Protein AF-A0A940G4D0-F1 (afdb_monomer_lite)

Secondary structure (DSSP, 8-state):
------------------------S------SB----TTTHHHHHHHHHHHHHT----HHHHTT--BHHHHHHHHHHH-TTTTT--SEEHHHHHHHHHHHHS---S---TTSBHHHH-SS-HHHHHHHHHHHH----PPPBPPHHHHHHHHHHHHHHHHHHHHHHTT-HHHHHHHHHHHHHHHHHHHH---BPPTT--BHHHHHHHHTGGGHHHHHHTTEEPPPHHHHHHHHHHHHSSS-GGG--TT-BSS---------

pLDDT: mean 85.68, std 15.11, range [39.66, 97.6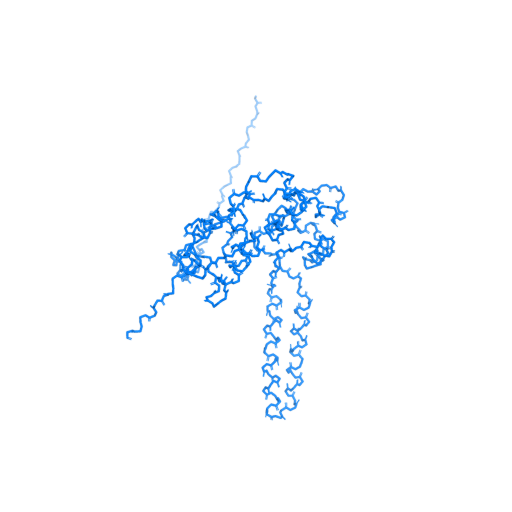9]

Sequence (260 aa):
MLSRPSAAHSGLHVVTTVESPVCEVHYSCMANALNLDPEWGAIDLLEEIESTFGIAVADDVAERCNTVGDLYEVIRSQTSDWDDKSGSCASSAVFYMMRRTSQSRSGFTPSTPLTELSGGTPRKVFKRLRKMTGLRLPTLNVTAMGGIGIVACLIGIVALIAALTEAAWWSVGGATALLLVGGVLVALDPLGLPPGIITVGDLVHRTVPLNVKRLQSEGRRAPDIWTTLVGLAADHGSIPSGAIQPSTVLMAPRKRQLHA

Foldseek 3Di:
DDDDDDDDDDDDDDPDPDPDPDPPDPPPPFFLALAFDPPCLLVVLQVLLCVLLVHDQDPVQSVVDFFLLSVLVVSCVVRVCQQVQDAAALLVVLLVLLVVLQPDPPDADQAAFVVVSPPDFPVVSVVSSCVRVVFDFADFAFDPLLVQLVVLLVVLVVQCVVCVVVVVVVSNVVSVVSNVSSVVSNVPGSTHHPPPRTGNNSRSLLRQLRCVVVCVVVSHRGDDSLSSSLSSSCSSGPDHSVSGDRRHTHHRPPPPPPPD

Radius of gyration: 25.68 Å; chains: 1; bounding box: 88×72×61 Å

Structure (mmCIF, N/CA/C/O backbone):
data_AF-A0A940G4D0-F1
#
_entry.id   AF-A0A940G4D0-F1
#
loop_
_atom_site.group_PDB
_atom_site.id
_atom_site.type_symbol
_atom_site.label_atom_id
_atom_site.label_alt_id
_atom_site.label_comp_id
_atom_site.label_asym_id
_atom_site.label_entity_id
_atom_site.label_seq_id
_atom_site.pdbx_PDB_ins_code
_atom_site.Cartn_x
_atom_site.Cartn_y
_atom_site.Cartn_z
_atom_site.occupancy
_atom_site.B_iso_or_equiv
_atom_site.auth_seq_id
_atom_site.auth_comp_id
_atom_site.auth_asym_id
_atom_site.auth_atom_id
_atom_site.pdbx_PDB_model_num
ATOM 1 N N . MET A 1 1 ? -57.664 35.561 -15.851 1.00 56.50 1 MET A N 1
ATOM 2 C CA . MET A 1 1 ? -57.951 35.787 -17.285 1.00 56.50 1 MET A CA 1
ATOM 3 C C . MET A 1 1 ? -56.637 36.071 -17.988 1.00 56.50 1 MET A C 1
ATOM 5 O O . MET A 1 1 ? -55.846 36.806 -17.416 1.00 56.50 1 MET A O 1
ATOM 9 N N . LEU A 1 2 ? -56.475 35.511 -19.195 1.00 48.72 2 LEU A N 1
ATOM 10 C CA . LEU A 1 2 ? -55.337 35.613 -20.128 1.00 48.72 2 LEU A CA 1
ATOM 11 C C . LEU A 1 2 ? -54.113 34.752 -19.771 1.00 48.72 2 LEU A C 1
ATOM 13 O O . LEU A 1 2 ? -53.617 34.819 -18.658 1.00 48.72 2 LEU A O 1
ATOM 17 N N . SER A 1 3 ? -53.491 33.988 -20.664 1.00 48.91 3 SER A N 1
ATOM 18 C CA . SER A 1 3 ? -53.888 33.261 -21.880 1.00 48.91 3 SER A CA 1
ATOM 19 C C . SER A 1 3 ? -52.626 32.488 -22.295 1.00 48.91 3 SER A C 1
ATOM 21 O O . SER A 1 3 ? -51.532 33.044 -22.247 1.00 48.91 3 SER A O 1
ATOM 23 N N . ARG A 1 4 ? -52.761 31.213 -22.678 1.00 50.09 4 ARG A N 1
ATOM 24 C CA . ARG A 1 4 ? -51.680 30.396 -23.272 1.00 50.09 4 ARG A CA 1
ATOM 25 C C . ARG A 1 4 ? -51.293 30.912 -24.670 1.00 50.09 4 ARG A C 1
ATOM 27 O O . ARG A 1 4 ? -52.147 31.464 -25.360 1.00 50.09 4 ARG A O 1
ATOM 34 N N . PRO A 1 5 ? -50.059 30.625 -25.116 1.00 61.19 5 PRO A N 1
ATOM 35 C CA . PRO A 1 5 ? -49.869 29.715 -26.265 1.00 61.19 5 PRO A CA 1
ATOM 36 C C . PRO A 1 5 ? -48.733 28.704 -25.970 1.00 61.19 5 PRO A C 1
ATOM 38 O O . PRO A 1 5 ? -47.751 29.052 -25.330 1.00 61.19 5 PRO A O 1
ATOM 41 N N . SER A 1 6 ? -48.827 27.389 -26.206 1.00 58.44 6 SER A N 1
ATOM 42 C CA . SER A 1 6 ? -49.087 26.612 -27.433 1.00 58.44 6 SER A CA 1
ATOM 43 C C . SER A 1 6 ? -48.086 26.873 -28.562 1.00 58.44 6 SER A C 1
ATOM 45 O O . SER A 1 6 ? -48.362 27.650 -29.469 1.00 58.44 6 SER A O 1
ATOM 47 N N . ALA A 1 7 ? -46.960 26.156 -28.530 1.00 55.38 7 ALA A N 1
ATOM 48 C CA . ALA A 1 7 ? -46.136 25.889 -29.703 1.00 55.38 7 ALA A CA 1
ATOM 49 C C . ALA A 1 7 ? -45.666 24.430 -29.651 1.00 55.38 7 ALA A C 1
ATOM 51 O O . ALA A 1 7 ? -44.928 24.018 -28.758 1.00 55.38 7 ALA A O 1
ATOM 52 N N . ALA A 1 8 ? -46.183 23.650 -30.595 1.00 55.22 8 ALA A N 1
ATOM 53 C CA . ALA A 1 8 ? -45.788 22.286 -30.873 1.00 55.22 8 ALA A CA 1
ATOM 54 C C . ALA A 1 8 ? -44.464 22.292 -31.645 1.00 55.22 8 ALA A C 1
ATOM 56 O O . ALA A 1 8 ? -44.361 22.952 -32.676 1.00 55.22 8 ALA A O 1
ATOM 57 N N . HIS A 1 9 ? -43.486 21.512 -31.190 1.00 53.97 9 HIS A N 1
ATOM 58 C CA . HIS A 1 9 ? -42.350 21.120 -32.013 1.00 53.97 9 HIS A CA 1
ATOM 59 C C . HIS A 1 9 ? -42.277 19.597 -32.068 1.00 53.97 9 HIS A C 1
ATOM 61 O O . HIS A 1 9 ? -41.879 18.930 -31.118 1.00 53.97 9 HIS A O 1
ATOM 67 N N . SER A 1 10 ? -42.710 19.073 -33.216 1.00 61.19 10 SER A N 1
ATOM 68 C CA . SER A 1 10 ? -42.378 17.734 -33.689 1.00 61.19 10 SER A CA 1
ATOM 69 C C . SER A 1 10 ? -40.896 17.716 -34.055 1.00 61.19 10 SER A C 1
ATOM 71 O O . SER A 1 10 ? -40.472 18.455 -34.942 1.00 61.19 10 SER A O 1
ATOM 73 N N . GLY A 1 11 ? -40.119 16.901 -33.346 1.00 52.84 11 GLY A N 1
ATOM 74 C CA . GLY A 1 11 ? -38.705 16.656 -33.601 1.00 52.84 11 GLY A CA 1
ATOM 75 C C . GLY A 1 11 ? -38.490 15.176 -33.886 1.00 52.84 11 GLY A C 1
ATOM 76 O O . GLY A 1 11 ? -38.755 14.329 -33.040 1.00 52.84 11 GLY A O 1
ATOM 77 N N . LEU A 1 12 ? -38.055 14.903 -35.110 1.00 53.16 12 LEU A N 1
ATOM 78 C CA . LEU A 1 12 ? -37.693 13.616 -35.692 1.00 53.16 12 LEU A CA 1
ATOM 79 C C . LEU A 1 12 ? -36.806 12.773 -34.748 1.00 53.16 12 LEU A C 1
ATOM 81 O O . LEU A 1 12 ? -35.682 13.165 -34.437 1.00 53.16 12 LEU A O 1
ATOM 85 N N . HIS A 1 13 ? -37.273 11.590 -34.344 1.00 44.09 13 HIS A N 1
ATOM 86 C CA . HIS A 1 13 ? -36.422 10.569 -33.731 1.00 44.09 13 HIS A CA 1
ATOM 87 C C . HIS A 1 13 ? -35.636 9.846 -34.833 1.00 44.09 13 HIS A C 1
ATOM 89 O O . HIS A 1 13 ? -36.156 8.956 -35.503 1.00 44.09 13 HIS A O 1
ATOM 95 N N . VAL A 1 14 ? -34.378 10.239 -35.030 1.00 59.97 14 VAL A N 1
ATOM 96 C CA . VAL A 1 14 ? -33.402 9.454 -35.795 1.00 59.97 14 VAL A CA 1
ATOM 97 C C . VAL A 1 14 ? -32.940 8.309 -34.896 1.00 59.97 14 VAL A C 1
ATOM 99 O O . VAL A 1 14 ? -32.199 8.515 -33.939 1.00 59.97 14 VAL A O 1
ATOM 102 N N . VAL A 1 15 ? -33.424 7.101 -35.180 1.00 53.75 15 VAL A N 1
ATOM 103 C CA . VAL A 1 15 ? -32.934 5.862 -34.570 1.00 53.75 15 VAL A CA 1
ATOM 104 C C . VAL A 1 15 ? -31.639 5.488 -35.287 1.00 53.75 15 VAL A C 1
ATOM 106 O O . VAL A 1 15 ? -31.655 4.833 -36.325 1.00 53.75 15 VAL A O 1
ATOM 109 N N . THR A 1 16 ? -30.506 5.944 -34.762 1.00 55.81 16 THR A N 1
ATOM 110 C CA . THR A 1 16 ? -29.198 5.375 -35.088 1.00 55.81 16 THR A CA 1
ATOM 111 C C . THR A 1 16 ? -29.061 4.051 -34.346 1.00 55.81 16 THR A C 1
ATOM 113 O O . THR A 1 16 ? -28.840 4.014 -33.137 1.00 55.81 16 THR A O 1
ATOM 116 N N . THR A 1 17 ? -29.214 2.946 -35.071 1.00 45.16 17 THR A N 1
ATOM 117 C CA . THR A 1 17 ? -28.768 1.616 -34.648 1.00 45.16 17 THR A CA 1
ATOM 118 C C . THR A 1 17 ? -27.259 1.653 -34.425 1.00 45.16 17 THR A C 1
ATOM 120 O O . THR A 1 17 ? -26.478 1.588 -35.369 1.00 45.16 17 THR A O 1
ATOM 123 N N . VAL A 1 18 ? -26.857 1.811 -33.165 1.00 55.41 18 VAL A N 1
ATOM 124 C CA . VAL A 1 18 ? -25.491 1.554 -32.710 1.00 55.41 18 VAL A CA 1
ATOM 125 C C . VAL A 1 18 ? -25.320 0.038 -32.700 1.00 55.41 18 VAL A C 1
ATOM 127 O O . VAL A 1 18 ? -25.857 -0.643 -31.826 1.00 55.41 18 VAL A O 1
ATOM 130 N N . GLU A 1 19 ? -24.603 -0.494 -33.689 1.00 47.53 19 GLU A N 1
ATOM 131 C CA . GLU A 1 19 ? -24.019 -1.831 -33.607 1.00 47.53 19 GLU A CA 1
ATOM 132 C C . GLU A 1 19 ? -23.135 -1.872 -32.356 1.00 47.53 19 GLU A C 1
ATOM 134 O O . GLU A 1 19 ? -22.070 -1.258 -32.294 1.00 47.53 19 GLU A O 1
ATOM 139 N N . SER A 1 20 ? -23.631 -2.532 -31.307 1.00 43.75 20 SER A N 1
ATOM 140 C CA . SER A 1 20 ? -22.831 -2.831 -30.127 1.00 43.75 20 SER A CA 1
ATOM 141 C C . SER A 1 20 ? -21.713 -3.788 -30.539 1.00 43.75 20 SER A C 1
ATOM 143 O O . SER A 1 20 ? -22.016 -4.847 -31.095 1.00 43.75 20 SER A O 1
ATOM 145 N N . PRO A 1 21 ? -20.437 -3.463 -30.276 1.00 54.84 21 PRO A N 1
ATOM 146 C CA . PRO A 1 21 ? -19.379 -4.442 -30.408 1.00 54.84 21 PRO A CA 1
ATOM 147 C C . PRO A 1 21 ? -19.675 -5.597 -29.453 1.00 54.84 21 PRO A C 1
ATOM 149 O O . PRO A 1 21 ? -19.952 -5.406 -28.270 1.00 54.84 21 PRO A O 1
ATOM 152 N N . VAL A 1 22 ? -19.660 -6.786 -30.044 1.00 46.06 22 VAL A N 1
ATOM 153 C CA . VAL A 1 22 ? -19.698 -8.114 -29.442 1.00 46.06 22 VAL A CA 1
ATOM 154 C C . VAL A 1 22 ? -19.131 -8.102 -28.017 1.00 46.06 22 VAL A C 1
ATOM 156 O O . VAL A 1 22 ? -17.930 -7.936 -27.808 1.00 46.06 22 VAL A O 1
ATOM 159 N N . CYS A 1 23 ? -20.015 -8.290 -27.034 1.00 39.66 23 CYS A N 1
ATOM 160 C CA . CYS A 1 23 ? -19.664 -8.628 -25.659 1.00 39.66 23 CYS A CA 1
ATOM 161 C C . CYS A 1 23 ? -19.055 -10.037 -25.623 1.00 39.66 23 CYS A C 1
ATOM 163 O O . CYS A 1 23 ? -19.705 -10.991 -25.204 1.00 39.66 23 CYS A O 1
ATOM 165 N N . GLU A 1 24 ? -17.807 -10.175 -26.058 1.00 49.53 24 GLU A N 1
ATOM 166 C CA . GLU A 1 24 ? -16.977 -11.345 -25.781 1.00 49.53 24 GLU A CA 1
ATOM 167 C C . GLU A 1 24 ? -16.009 -11.018 -24.642 1.00 49.53 24 GLU A C 1
ATOM 169 O O . GLU A 1 24 ? -14.817 -10.807 -24.826 1.00 49.53 24 GLU A O 1
ATOM 174 N N . VAL A 1 25 ? -16.539 -10.987 -23.420 1.00 50.25 25 VAL A N 1
ATOM 175 C CA . VAL A 1 25 ? -15.781 -11.430 -22.249 1.00 50.25 25 VAL A CA 1
ATOM 176 C C . VAL A 1 25 ? -16.748 -12.253 -21.419 1.00 50.25 25 VAL A C 1
ATOM 178 O O . VAL A 1 25 ? -17.697 -11.728 -20.842 1.00 50.25 25 VAL A O 1
ATOM 181 N N . HIS A 1 26 ? -16.520 -13.563 -21.401 1.00 43.59 26 HIS A N 1
ATOM 182 C CA . HIS A 1 26 ? -17.116 -14.497 -20.457 1.00 43.59 26 HIS A CA 1
ATOM 183 C C . HIS A 1 26 ? -17.042 -13.911 -19.032 1.00 43.59 26 HIS A C 1
ATOM 185 O O . HIS A 1 26 ? -16.031 -14.058 -18.344 1.00 43.59 26 HIS A O 1
ATOM 191 N N . TYR A 1 27 ? -18.128 -13.292 -18.559 1.00 45.97 27 TYR A N 1
ATOM 192 C CA . TYR A 1 27 ? -18.394 -13.117 -17.134 1.00 45.97 27 TYR A CA 1
ATOM 193 C C . TYR A 1 27 ? -18.712 -14.499 -16.582 1.00 45.97 27 TYR A C 1
ATOM 195 O O . TYR A 1 27 ? -19.856 -14.897 -16.373 1.00 45.97 27 TYR A O 1
ATOM 203 N N . SER A 1 28 ? -17.650 -15.277 -16.404 1.00 44.03 28 SER A N 1
ATOM 204 C CA . SER A 1 28 ? -17.684 -16.423 -15.532 1.00 44.03 28 SER A CA 1
ATOM 205 C C . SER A 1 28 ? -18.178 -15.888 -14.191 1.00 44.03 28 SER A C 1
ATOM 207 O O . SER A 1 28 ? -17.577 -14.981 -13.619 1.00 44.03 28 SER A O 1
ATOM 209 N N . CYS A 1 29 ? -19.306 -16.429 -13.741 1.00 42.84 29 CYS A N 1
ATOM 210 C CA . CYS A 1 29 ? -19.856 -16.334 -12.395 1.00 42.84 29 CYS A CA 1
ATOM 211 C C . CYS A 1 29 ? -18.841 -16.954 -11.409 1.00 42.84 29 CYS A C 1
ATOM 213 O O . CYS A 1 29 ? -19.065 -18.006 -10.818 1.00 42.84 29 CYS A O 1
ATOM 215 N N . MET A 1 30 ? -17.632 -16.388 -11.372 1.00 48.12 30 MET A N 1
ATOM 216 C CA . MET A 1 30 ? -16.531 -16.802 -10.526 1.00 48.12 30 MET A CA 1
ATOM 217 C C . MET A 1 30 ? -16.799 -16.220 -9.159 1.00 48.12 30 MET A C 1
ATOM 219 O O . MET A 1 30 ? -17.132 -15.045 -9.032 1.00 48.12 30 MET A O 1
ATOM 223 N N . ALA A 1 31 ? -16.697 -17.099 -8.172 1.00 58.09 31 ALA A N 1
ATOM 224 C CA . ALA A 1 31 ? -16.839 -16.823 -6.761 1.00 58.09 31 ALA A CA 1
ATOM 225 C C . ALA A 1 31 ? -16.267 -15.454 -6.374 1.00 58.09 31 ALA A C 1
ATOM 227 O O . ALA A 1 31 ? -15.222 -15.056 -6.889 1.00 58.09 31 ALA A O 1
ATOM 228 N N . ASN A 1 32 ? -16.935 -14.781 -5.433 1.00 83.50 32 ASN A N 1
ATOM 229 C CA . ASN A 1 32 ? -16.392 -13.643 -4.696 1.00 83.50 32 ASN A CA 1
ATOM 230 C C . ASN A 1 32 ? -15.049 -14.071 -4.081 1.00 83.50 32 ASN A C 1
ATOM 232 O O . ASN A 1 32 ? -15.020 -14.606 -2.977 1.00 83.50 32 ASN A O 1
ATOM 236 N N . ALA A 1 33 ? -13.954 -13.921 -4.816 1.00 89.25 33 ALA A N 1
ATOM 237 C CA . ALA A 1 33 ? -12.633 -14.393 -4.444 1.00 89.25 33 ALA A CA 1
ATOM 238 C C . ALA A 1 33 ? -11.682 -13.209 -4.481 1.00 89.25 33 ALA A C 1
ATOM 240 O O . ALA A 1 33 ? -11.645 -12.477 -5.467 1.00 89.25 33 ALA A O 1
ATOM 241 N N . LEU A 1 34 ? -10.894 -13.035 -3.424 1.00 88.62 34 LEU A N 1
ATOM 242 C CA . LEU A 1 34 ? -9.970 -11.910 -3.287 1.00 88.62 34 LEU A CA 1
ATOM 243 C C . LEU A 1 34 ? -8.968 -11.825 -4.457 1.00 88.62 34 LEU A C 1
ATOM 245 O O . LEU A 1 34 ? -8.482 -10.737 -4.781 1.00 88.62 34 LEU A O 1
ATOM 249 N N . ASN A 1 35 ? -8.721 -12.969 -5.111 1.00 88.62 35 ASN A N 1
ATOM 250 C CA . ASN A 1 35 ? -7.752 -13.162 -6.186 1.00 88.62 35 ASN A CA 1
ATOM 251 C C . ASN A 1 35 ? -6.346 -12.762 -5.730 1.00 88.62 35 ASN A C 1
ATOM 253 O O . ASN A 1 35 ? -5.663 -11.985 -6.397 1.00 88.62 35 ASN A O 1
ATOM 257 N N . LEU A 1 36 ? -5.966 -13.264 -4.551 1.00 90.12 36 LEU A N 1
ATOM 258 C CA . LEU A 1 36 ? -4.602 -13.160 -4.051 1.00 90.12 36 LEU A CA 1
ATOM 259 C C . LEU A 1 36 ? -3.641 -13.822 -5.034 1.00 90.12 36 LEU A C 1
ATOM 261 O O . LEU A 1 36 ? -3.990 -14.806 -5.695 1.00 90.12 36 LEU A O 1
ATOM 265 N N . ASP A 1 37 ? -2.423 -13.291 -5.087 1.00 86.94 37 ASP A N 1
ATOM 266 C CA . ASP A 1 37 ? -1.330 -13.948 -5.787 1.00 86.94 37 ASP A CA 1
ATOM 267 C C . ASP A 1 37 ? -1.188 -15.403 -5.282 1.00 86.94 37 ASP A C 1
ATOM 269 O O . ASP A 1 37 ? -1.185 -15.633 -4.067 1.00 86.94 37 ASP A O 1
ATOM 273 N N . PRO A 1 38 ? -1.137 -16.398 -6.186 1.00 81.69 38 PRO A N 1
ATOM 274 C CA . PRO A 1 38 ? -1.182 -17.806 -5.810 1.00 81.69 38 PRO A CA 1
ATOM 275 C C . PRO A 1 38 ? 0.108 -18.308 -5.156 1.00 81.69 38 PRO A C 1
ATOM 277 O O . PRO A 1 38 ? 0.078 -19.383 -4.559 1.00 81.69 38 PRO A O 1
ATOM 280 N N . GLU A 1 39 ? 1.224 -17.595 -5.307 1.00 83.56 39 GLU A N 1
ATOM 281 C CA . GLU A 1 39 ? 2.511 -17.985 -4.733 1.00 83.56 39 GLU A CA 1
ATOM 282 C C . GLU A 1 39 ? 2.739 -17.317 -3.376 1.00 83.56 39 GLU A C 1
ATOM 284 O O . GLU A 1 39 ? 3.129 -17.996 -2.430 1.00 83.56 39 GLU A O 1
ATOM 289 N N . TRP A 1 40 ? 2.447 -16.019 -3.262 1.00 88.88 40 TRP A N 1
ATOM 290 C CA . TRP A 1 40 ? 2.831 -15.228 -2.083 1.00 88.88 40 TRP A CA 1
ATOM 291 C C . TRP A 1 40 ? 1.676 -14.456 -1.444 1.00 88.88 40 TRP A C 1
ATOM 293 O O . TRP A 1 40 ? 1.743 -14.107 -0.270 1.00 88.88 40 TRP A O 1
ATOM 303 N N . GLY A 1 41 ? 0.568 -14.242 -2.158 1.00 89.31 41 GLY A N 1
ATOM 304 C CA . GLY A 1 41 ? -0.462 -13.287 -1.741 1.00 89.31 41 GLY A CA 1
ATOM 305 C C . GLY A 1 41 ? -1.168 -13.638 -0.429 1.00 89.31 41 GLY A C 1
ATOM 306 O O . GLY A 1 41 ? -1.512 -12.742 0.338 1.00 89.31 41 GLY A O 1
ATOM 307 N N . ALA A 1 42 ? -1.379 -14.927 -0.146 1.00 91.75 42 ALA A N 1
ATOM 308 C CA . ALA A 1 42 ? -1.948 -15.350 1.137 1.00 91.75 42 ALA A CA 1
ATOM 309 C C . ALA A 1 42 ? -0.945 -15.306 2.288 1.00 91.75 42 ALA A C 1
ATOM 311 O O . ALA A 1 42 ? -1.351 -14.999 3.404 1.00 91.75 42 ALA A O 1
ATOM 312 N N . ILE A 1 43 ? 0.335 -15.573 2.014 1.00 93.19 43 ILE A N 1
ATOM 313 C CA . ILE A 1 43 ? 1.401 -15.483 3.017 1.00 93.19 43 ILE A CA 1
ATOM 314 C C . ILE A 1 43 ? 1.564 -14.019 3.426 1.00 93.19 43 ILE A C 1
ATOM 316 O O . ILE A 1 43 ? 1.440 -13.707 4.604 1.00 93.19 43 ILE A O 1
ATOM 320 N N . ASP A 1 44 ? 1.695 -13.113 2.454 1.00 93.94 44 ASP A N 1
ATOM 321 C CA . ASP A 1 44 ? 1.830 -11.674 2.700 1.00 93.94 44 ASP A CA 1
ATOM 322 C C . ASP A 1 44 ? 0.642 -11.111 3.495 1.00 93.94 44 ASP A C 1
ATOM 324 O O . ASP A 1 44 ? 0.816 -10.318 4.422 1.00 93.94 44 ASP A O 1
ATOM 328 N N . LEU A 1 45 ? -0.585 -11.522 3.145 1.00 95.12 45 LEU A N 1
ATOM 329 C CA . LEU A 1 45 ? -1.784 -11.107 3.874 1.00 95.12 45 LEU A CA 1
ATOM 330 C C . LEU A 1 45 ? -1.776 -11.642 5.312 1.00 95.12 45 LEU A C 1
ATOM 332 O O . LEU A 1 45 ? -2.134 -10.910 6.234 1.00 95.12 45 LEU A O 1
ATOM 336 N N . LEU A 1 46 ? -1.397 -12.907 5.510 1.00 96.06 46 LEU A N 1
ATOM 337 C CA . LEU A 1 46 ? -1.352 -13.523 6.833 1.00 96.06 46 LEU A CA 1
ATOM 338 C C . LEU A 1 46 ? -0.293 -12.856 7.718 1.00 96.06 46 LEU A C 1
ATOM 340 O O . LEU A 1 46 ? -0.608 -12.482 8.847 1.00 96.06 46 LEU A O 1
ATOM 344 N N . GLU A 1 47 ? 0.907 -12.619 7.190 1.00 95.44 47 GLU A N 1
ATOM 345 C CA . GLU A 1 47 ? 1.976 -11.901 7.890 1.00 95.44 47 GLU A CA 1
ATOM 346 C C . GLU A 1 47 ? 1.531 -10.487 8.296 1.00 95.44 47 GLU A C 1
ATOM 348 O O . GLU A 1 47 ? 1.763 -10.060 9.432 1.00 95.44 47 GLU A O 1
ATOM 353 N N . GLU A 1 48 ? 0.840 -9.750 7.418 1.00 94.38 48 GLU A N 1
ATOM 354 C CA . GLU A 1 48 ? 0.326 -8.417 7.758 1.00 94.38 48 GLU A CA 1
ATOM 355 C C . GLU A 1 48 ? -0.822 -8.492 8.784 1.00 94.38 48 GLU A C 1
ATOM 357 O O . GLU A 1 48 ? -0.929 -7.612 9.641 1.00 94.38 48 GLU A O 1
ATOM 362 N N . ILE A 1 49 ? -1.649 -9.546 8.777 1.00 95.50 49 ILE A N 1
ATOM 363 C CA . ILE A 1 49 ? -2.679 -9.800 9.803 1.00 95.50 49 ILE A CA 1
ATOM 364 C C . ILE A 1 49 ? -2.028 -10.059 11.165 1.00 95.50 49 ILE A C 1
ATOM 366 O O . ILE A 1 49 ? -2.341 -9.364 12.135 1.00 95.50 49 ILE A O 1
ATOM 370 N N . GLU A 1 50 ? -1.091 -10.998 11.257 1.00 95.62 50 GLU A N 1
ATOM 371 C CA . GLU A 1 50 ? -0.329 -11.290 12.478 1.00 95.62 50 GLU A CA 1
ATOM 372 C C . GLU A 1 50 ? 0.381 -10.035 12.997 1.00 95.62 50 GLU A C 1
ATOM 374 O O . GLU A 1 50 ? 0.287 -9.648 14.172 1.00 95.62 50 GLU A O 1
ATOM 379 N N . SER A 1 51 ? 1.014 -9.308 12.080 1.00 93.50 51 SER A N 1
ATOM 380 C CA . SER A 1 51 ? 1.670 -8.037 12.345 1.00 93.50 51 SER A CA 1
ATOM 381 C C . SER A 1 51 ? 0.699 -6.904 12.682 1.00 93.50 51 SER A C 1
ATOM 383 O O . SER A 1 51 ? 1.108 -5.962 13.353 1.00 93.50 51 SER A O 1
ATOM 385 N N . THR A 1 52 ? -0.581 -6.955 12.325 1.00 92.31 52 THR A N 1
ATOM 386 C CA . THR A 1 52 ? -1.558 -5.911 12.684 1.00 92.31 52 THR A CA 1
ATOM 387 C C . THR A 1 52 ? -2.222 -6.205 14.022 1.00 92.31 52 THR A C 1
ATOM 389 O O . THR A 1 52 ? -2.282 -5.329 14.889 1.00 92.31 52 THR A O 1
ATOM 392 N N . PHE A 1 53 ? -2.665 -7.442 14.230 1.00 92.75 53 PHE A N 1
ATOM 393 C CA . PHE A 1 53 ? -3.387 -7.855 15.433 1.00 92.75 53 PHE A CA 1
ATOM 394 C C . PHE A 1 53 ? -2.460 -8.285 16.575 1.00 92.75 53 PHE A C 1
ATOM 396 O O . PHE A 1 53 ? -2.892 -8.331 17.722 1.00 92.75 53 PHE A O 1
ATOM 403 N N . GLY A 1 54 ? -1.172 -8.518 16.298 1.00 92.56 54 GLY A N 1
ATOM 404 C CA . GLY A 1 54 ? -0.221 -8.990 17.308 1.00 92.56 54 GLY A CA 1
ATOM 405 C C . GLY A 1 54 ? -0.478 -10.436 17.724 1.00 92.56 54 GLY A C 1
ATOM 406 O O . GLY A 1 54 ? -0.269 -10.770 18.885 1.00 92.56 54 GLY A O 1
ATOM 407 N N . ILE A 1 55 ? -0.941 -11.253 16.780 1.00 95.69 55 ILE A N 1
ATOM 408 C CA . ILE A 1 55 ? -1.235 -12.677 16.960 1.00 95.69 55 ILE A CA 1
ATOM 409 C C . ILE A 1 55 ? -0.247 -13.524 16.159 1.00 95.69 55 ILE A C 1
ATOM 411 O O . ILE A 1 55 ? 0.459 -12.991 15.307 1.00 95.69 55 ILE A O 1
ATOM 415 N N . ALA A 1 56 ? -0.227 -14.828 16.421 1.00 96.75 56 ALA A N 1
ATOM 416 C CA . ALA A 1 56 ? 0.453 -15.815 15.591 1.00 96.75 56 ALA A CA 1
ATOM 417 C C . ALA A 1 56 ? -0.565 -16.893 15.198 1.00 96.75 56 ALA A C 1
ATOM 419 O O . ALA A 1 56 ? -1.230 -17.484 16.056 1.00 96.75 56 ALA A O 1
ATOM 420 N N . VAL A 1 57 ? -0.729 -17.120 13.903 1.00 96.25 57 VAL A N 1
ATOM 421 C CA . VAL A 1 57 ? -1.626 -18.117 13.332 1.00 96.25 57 VAL A CA 1
ATOM 422 C C . VAL A 1 57 ? -0.788 -19.342 12.998 1.00 96.25 57 VAL A C 1
ATOM 424 O O . VAL A 1 57 ? 0.122 -19.285 12.186 1.00 96.25 57 VAL A O 1
ATOM 427 N N . ALA A 1 58 ? -1.087 -20.466 13.646 1.00 96.19 58 ALA A N 1
ATOM 428 C CA . ALA A 1 58 ? -0.393 -21.713 13.355 1.00 96.19 58 ALA A CA 1
ATOM 429 C C . ALA A 1 58 ? -0.650 -22.164 11.906 1.00 96.19 58 ALA A C 1
ATOM 431 O O . ALA A 1 58 ? -1.775 -22.036 11.414 1.00 96.19 58 ALA A O 1
ATOM 432 N N . ASP A 1 59 ? 0.365 -22.741 11.259 1.00 94.06 59 ASP A N 1
ATOM 433 C CA . ASP A 1 59 ? 0.305 -23.172 9.855 1.00 94.06 59 ASP A CA 1
ATOM 434 C C . ASP A 1 59 ? -0.895 -24.092 9.577 1.00 94.06 59 ASP A C 1
ATOM 436 O O . ASP A 1 59 ? -1.617 -23.910 8.600 1.00 94.06 59 ASP A O 1
ATOM 440 N N . ASP A 1 60 ? -1.193 -25.025 10.486 1.00 95.12 60 ASP A N 1
ATOM 441 C CA . ASP A 1 60 ? -2.318 -25.954 10.343 1.00 95.12 60 ASP A CA 1
ATOM 442 C C . ASP A 1 60 ? -3.687 -25.254 10.415 1.00 95.12 60 ASP A C 1
ATOM 444 O O . ASP A 1 60 ? -4.668 -25.728 9.839 1.00 95.12 60 ASP A O 1
ATOM 448 N N . VAL A 1 61 ? -3.781 -24.139 11.146 1.00 95.06 61 VAL A N 1
ATOM 449 C CA . VAL A 1 61 ? -4.976 -23.289 11.205 1.00 95.06 61 VAL A CA 1
ATOM 450 C C . VAL A 1 61 ? -5.077 -22.465 9.927 1.00 95.06 61 VAL A C 1
ATOM 452 O O . VAL A 1 61 ? -6.157 -22.409 9.340 1.00 95.06 61 VAL A O 1
ATOM 455 N N . ALA A 1 62 ? -3.967 -21.877 9.476 1.00 93.56 62 ALA A N 1
ATOM 456 C CA . ALA A 1 62 ? -3.907 -21.094 8.246 1.00 93.56 62 ALA A CA 1
ATOM 457 C C . ALA A 1 62 ? -4.313 -21.927 7.019 1.00 93.56 62 ALA A C 1
ATOM 459 O O . ALA A 1 62 ? -5.124 -21.466 6.218 1.00 93.56 62 ALA A O 1
ATOM 460 N N . GLU A 1 63 ? -3.856 -23.179 6.919 1.00 91.19 63 GLU A N 1
ATOM 461 C CA . GLU A 1 63 ? -4.233 -24.114 5.847 1.00 91.19 63 GLU A CA 1
ATOM 462 C C . GLU A 1 63 ? -5.737 -24.435 5.811 1.00 91.19 63 GLU A C 1
ATOM 464 O O . GLU A 1 63 ? -6.281 -24.775 4.758 1.00 91.19 63 GLU A O 1
ATOM 469 N N . ARG A 1 64 ? -6.435 -24.332 6.950 1.00 93.69 64 ARG A 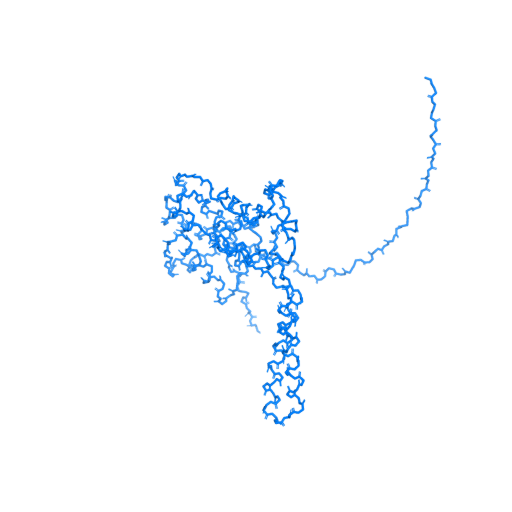N 1
ATOM 470 C CA . ARG A 1 64 ? -7.888 -24.562 7.039 1.00 93.69 64 ARG A CA 1
ATOM 471 C C . ARG A 1 64 ? -8.714 -23.318 6.708 1.00 93.69 64 ARG A C 1
ATOM 473 O O . ARG A 1 64 ? -9.905 -23.456 6.420 1.00 93.69 64 ARG A O 1
ATOM 480 N N . CYS A 1 65 ? -8.114 -22.130 6.735 1.00 94.81 65 CYS A N 1
ATOM 481 C CA . CYS A 1 65 ? -8.788 -20.876 6.418 1.00 94.81 65 CYS A CA 1
ATOM 482 C C . CYS A 1 65 ? -8.969 -20.742 4.903 1.00 94.81 65 CYS A C 1
ATOM 484 O O . CYS A 1 65 ? -8.028 -20.450 4.171 1.00 94.81 65 CYS A O 1
ATOM 486 N N . ASN A 1 66 ? -10.198 -20.923 4.421 1.00 93.62 66 ASN A N 1
ATOM 487 C CA . ASN A 1 66 ? -10.512 -20.805 2.995 1.00 93.62 66 ASN A CA 1
ATOM 488 C C . ASN A 1 66 ? -11.132 -19.446 2.656 1.00 93.62 66 ASN A C 1
ATOM 490 O O . ASN A 1 66 ? -11.068 -18.989 1.510 1.00 93.62 66 ASN A O 1
ATOM 494 N N . THR A 1 67 ? -11.742 -18.798 3.645 1.00 96.00 67 THR A N 1
ATOM 495 C CA . THR A 1 67 ? -12.498 -17.560 3.485 1.00 96.00 67 THR A CA 1
ATOM 496 C C . THR A 1 67 ? -12.012 -16.458 4.421 1.00 96.00 67 THR A C 1
ATOM 498 O O . THR A 1 67 ? -11.355 -16.705 5.433 1.00 96.00 67 THR A O 1
ATOM 501 N N . VAL A 1 68 ? -12.373 -15.214 4.102 1.00 96.62 68 VAL A N 1
ATOM 502 C CA . VAL A 1 68 ? -12.139 -14.062 4.989 1.00 96.62 68 VAL A CA 1
ATOM 503 C C . VAL A 1 68 ? -12.884 -14.237 6.321 1.00 96.62 68 VAL A C 1
ATOM 505 O O . VAL A 1 68 ? -12.390 -13.804 7.359 1.00 96.62 68 VAL A O 1
ATOM 508 N N . GLY A 1 69 ? -14.043 -14.904 6.320 1.00 97.12 69 GLY A N 1
ATOM 509 C CA . GLY A 1 69 ? -14.785 -15.249 7.534 1.00 97.12 69 GLY A CA 1
ATOM 510 C C . GLY A 1 69 ? -14.024 -16.208 8.450 1.00 97.12 69 GLY A C 1
ATOM 511 O O . GLY A 1 69 ? -14.005 -15.994 9.658 1.00 97.12 69 GLY A O 1
ATOM 512 N N . ASP A 1 70 ? -13.332 -17.204 7.889 1.00 97.25 70 ASP A N 1
ATOM 513 C CA . ASP A 1 70 ? -12.506 -18.128 8.682 1.00 97.25 70 ASP A CA 1
ATOM 514 C C . ASP A 1 70 ? -11.366 -17.375 9.383 1.00 97.25 70 ASP A C 1
ATOM 516 O O . ASP A 1 70 ? -11.154 -17.540 10.585 1.00 97.25 70 ASP A O 1
ATOM 520 N N . LEU A 1 71 ? -10.685 -16.474 8.659 1.00 96.94 71 LEU A N 1
ATOM 521 C CA . LEU A 1 71 ? -9.658 -15.604 9.243 1.00 96.94 71 LEU A CA 1
ATOM 522 C C . LEU A 1 71 ? -10.231 -14.713 10.347 1.00 96.94 71 LEU A C 1
ATOM 524 O O . LEU A 1 71 ? -9.609 -14.562 11.397 1.00 96.94 71 LEU A O 1
ATOM 528 N N . TYR A 1 72 ? -11.417 -14.139 10.132 1.00 97.38 72 TYR A N 1
ATOM 529 C CA . TYR A 1 72 ? -12.091 -13.322 11.137 1.00 97.38 72 TYR A CA 1
ATOM 530 C C . TYR A 1 72 ? -12.327 -14.097 12.436 1.00 97.38 72 TYR A C 1
ATOM 532 O O . TYR A 1 72 ? -12.012 -13.585 13.509 1.00 97.38 72 TYR A O 1
ATOM 540 N N . GLU A 1 73 ? -12.821 -15.333 12.355 1.00 97.50 73 GLU A N 1
ATOM 541 C CA . GLU A 1 73 ? -13.049 -16.166 13.539 1.00 97.50 73 GLU A CA 1
ATOM 542 C C . GLU A 1 73 ? -11.744 -16.520 14.261 1.00 97.50 73 GLU A C 1
ATOM 544 O O . GLU A 1 73 ? -11.685 -16.444 15.492 1.00 97.50 73 GLU A O 1
ATOM 549 N N . VAL A 1 74 ? -10.671 -16.823 13.520 1.00 97.12 74 VAL A N 1
ATOM 550 C CA . VAL A 1 74 ? -9.341 -17.057 14.107 1.00 97.12 74 VAL A CA 1
ATOM 551 C C . VAL A 1 74 ? -8.859 -15.817 14.859 1.00 97.12 74 VAL A C 1
ATOM 553 O O . VAL A 1 74 ? -8.500 -15.922 16.033 1.00 97.12 74 VAL A O 1
ATOM 556 N N . ILE A 1 75 ? -8.913 -14.634 14.240 1.00 96.38 75 ILE A N 1
ATOM 557 C CA . ILE A 1 75 ? -8.478 -13.381 14.874 1.00 96.38 75 ILE A CA 1
ATOM 558 C C . ILE A 1 75 ? -9.331 -13.084 16.108 1.00 96.38 75 ILE A C 1
ATOM 560 O O . ILE A 1 75 ? -8.791 -12.814 17.182 1.00 96.38 75 ILE A O 1
ATOM 564 N N . ARG A 1 76 ? -10.659 -13.187 15.987 1.00 96.25 76 ARG A N 1
ATOM 565 C CA . ARG A 1 76 ? -11.610 -12.944 17.080 1.00 96.25 76 ARG A CA 1
ATOM 566 C C . ARG A 1 76 ? -11.354 -13.860 18.274 1.00 96.25 76 ARG A C 1
ATOM 568 O O . ARG A 1 76 ? -11.418 -13.400 19.410 1.00 96.25 76 ARG A O 1
ATOM 575 N N . SER A 1 77 ? -11.022 -15.129 18.032 1.00 96.31 77 SER A N 1
ATOM 576 C CA . SER A 1 77 ? -10.712 -16.090 19.098 1.00 96.31 77 SER A CA 1
ATOM 577 C C . SER A 1 77 ? -9.435 -15.751 19.879 1.00 96.31 77 SER A C 1
ATOM 579 O O . SER A 1 77 ? -9.353 -16.056 21.067 1.00 96.31 77 SER A O 1
ATOM 581 N N . GLN A 1 78 ? -8.463 -15.091 19.240 1.00 96.06 78 GLN A N 1
ATOM 582 C CA . GLN A 1 78 ? -7.181 -14.720 19.850 1.00 96.06 78 GLN A CA 1
ATOM 583 C C . GLN A 1 78 ? -7.155 -13.283 20.401 1.00 96.06 78 GLN A C 1
ATOM 585 O O . GLN A 1 78 ? -6.264 -12.941 21.175 1.00 96.06 78 GLN A O 1
ATOM 590 N N . THR A 1 79 ? -8.121 -12.439 20.022 1.00 92.88 79 THR A N 1
ATOM 591 C CA . THR A 1 79 ? -8.164 -11.001 20.358 1.00 92.88 79 THR A CA 1
ATOM 592 C C . THR A 1 79 ? -9.494 -10.586 20.992 1.00 92.88 79 THR A C 1
ATOM 594 O O . THR A 1 79 ? -10.128 -9.610 20.594 1.00 92.88 79 THR A O 1
ATOM 597 N N . SER A 1 80 ? -9.937 -11.324 22.012 1.00 87.94 80 SER A N 1
ATOM 598 C CA . SER A 1 80 ? -11.247 -11.111 22.647 1.00 87.94 80 SER A CA 1
ATOM 599 C C . SER A 1 80 ? -11.442 -9.720 23.267 1.00 87.94 80 SER A C 1
ATOM 601 O O . SER A 1 80 ? -12.577 -9.308 23.469 1.00 87.94 80 SER A O 1
ATOM 603 N N . ASP A 1 81 ? -10.363 -9.000 23.583 1.00 88.75 81 ASP A N 1
ATOM 604 C CA . ASP A 1 81 ? -10.382 -7.664 24.193 1.00 88.75 81 ASP A CA 1
ATOM 605 C C . ASP A 1 81 ? -10.292 -6.515 23.171 1.00 88.75 81 ASP A C 1
ATOM 607 O O . ASP A 1 81 ? -10.288 -5.342 23.553 1.00 88.75 81 ASP A O 1
ATOM 611 N N . TRP A 1 82 ? -10.188 -6.818 21.874 1.00 87.25 82 TRP A N 1
ATOM 612 C CA . TRP A 1 82 ? -9.917 -5.817 20.841 1.00 87.25 82 TRP A CA 1
ATOM 613 C C . TRP A 1 82 ? -10.990 -4.725 20.769 1.00 87.25 82 TRP A C 1
ATOM 615 O O . TRP A 1 82 ? -10.671 -3.532 20.761 1.00 87.25 82 TRP A O 1
ATOM 625 N N . ASP A 1 83 ? -12.260 -5.133 20.762 1.00 83.62 83 ASP A N 1
ATOM 626 C CA . ASP A 1 83 ? -13.411 -4.239 20.598 1.00 83.62 83 ASP A CA 1
ATOM 627 C C . ASP A 1 83 ? -13.789 -3.495 21.896 1.00 83.62 83 ASP A C 1
ATOM 629 O O . ASP A 1 83 ? -14.436 -2.438 21.858 1.00 83.62 83 ASP A O 1
ATOM 633 N N . ASP A 1 84 ? -13.330 -3.996 23.045 1.00 83.81 84 ASP A N 1
ATOM 634 C CA . ASP A 1 84 ? -13.650 -3.465 24.376 1.00 83.81 84 ASP A CA 1
ATOM 635 C C . ASP A 1 84 ? -12.783 -2.262 24.770 1.00 83.81 84 ASP A C 1
ATOM 637 O O . ASP A 1 84 ? -13.049 -1.574 25.763 1.00 83.81 84 ASP A O 1
ATOM 641 N N . LYS A 1 85 ? -11.764 -1.929 23.970 1.00 80.81 85 LYS A N 1
ATOM 642 C CA . LYS A 1 85 ? -10.876 -0.798 24.260 1.00 80.81 85 LYS A CA 1
ATOM 643 C C . LYS A 1 85 ? -11.640 0.529 24.191 1.00 80.81 85 LYS A C 1
ATOM 645 O O . LYS A 1 85 ? -12.189 0.939 23.161 1.00 80.81 85 LYS A O 1
ATOM 650 N N . SER A 1 86 ? -11.665 1.240 25.316 1.00 80.31 86 SER A N 1
ATOM 651 C CA . SER A 1 86 ? -12.170 2.612 25.395 1.00 80.31 86 SER A CA 1
ATOM 652 C C . SER A 1 86 ? -11.107 3.601 24.903 1.00 80.31 86 SER A C 1
ATOM 654 O O . SER A 1 86 ? -9.909 3.368 25.038 1.00 80.31 86 SER A O 1
ATOM 656 N N . GLY A 1 87 ? -11.533 4.699 24.278 1.00 86.19 87 GLY A N 1
ATOM 657 C CA . GLY A 1 87 ? -10.616 5.713 23.764 1.00 86.19 87 GLY A CA 1
ATOM 658 C C . GLY A 1 87 ? -11.239 6.577 22.676 1.00 86.19 87 GLY A C 1
ATOM 659 O O . GLY A 1 87 ? -12.330 6.305 22.173 1.00 86.19 87 GLY A O 1
ATOM 660 N N . SER A 1 88 ? -10.532 7.634 22.284 1.00 88.00 88 SER A N 1
ATOM 661 C CA . SER A 1 88 ? -10.946 8.452 21.141 1.00 88.00 88 SER A CA 1
ATOM 662 C C . SER A 1 88 ? -10.828 7.653 19.842 1.00 88.00 88 SER A C 1
ATOM 664 O O . SER A 1 88 ? -9.847 6.927 19.666 1.00 88.00 88 SER A O 1
ATOM 666 N N . CYS A 1 89 ? -11.766 7.851 18.919 1.00 91.81 89 CYS A N 1
ATOM 667 C CA . CYS A 1 89 ? -11.789 7.167 17.630 1.00 91.81 89 CYS A CA 1
ATOM 668 C C . CYS A 1 89 ? -10.477 7.352 16.839 1.00 91.81 89 CYS A C 1
ATOM 670 O O . CYS A 1 89 ? -10.045 8.484 16.588 1.00 91.81 89 CYS A O 1
ATOM 672 N N . ALA A 1 90 ? -9.855 6.242 16.428 1.00 93.69 90 ALA A N 1
ATOM 673 C CA . ALA A 1 90 ? -8.628 6.239 15.634 1.00 93.69 90 ALA A CA 1
ATOM 674 C C . ALA A 1 90 ? -8.775 6.979 14.294 1.00 93.69 90 ALA A C 1
ATOM 676 O O . ALA A 1 90 ? -7.869 7.719 13.910 1.00 93.69 90 ALA A O 1
ATOM 677 N N . SER A 1 91 ? -9.918 6.853 13.609 1.00 92.81 91 SER A N 1
ATOM 678 C CA . SER A 1 91 ? -10.159 7.559 12.342 1.00 92.81 91 SER A CA 1
ATOM 679 C C . SER A 1 91 ? -10.188 9.072 12.530 1.00 92.81 91 SER A C 1
ATOM 681 O O . SER A 1 91 ? -9.531 9.789 11.777 1.00 92.81 91 SER A O 1
ATOM 683 N N . SER A 1 92 ? -10.829 9.569 13.590 1.00 92.94 92 SER A N 1
ATOM 684 C CA . SER A 1 92 ? -10.783 10.990 13.941 1.00 92.94 92 SER A CA 1
ATOM 685 C C . SER A 1 92 ? -9.351 11.452 14.213 1.00 92.94 92 SER A C 1
ATOM 687 O O . SER A 1 92 ? -8.944 12.500 13.715 1.00 92.94 92 SER A O 1
ATOM 689 N N . ALA A 1 93 ? -8.554 10.670 14.950 1.00 94.81 93 ALA A N 1
ATOM 690 C CA . ALA A 1 93 ? -7.155 11.006 15.217 1.00 94.81 93 ALA A CA 1
ATOM 691 C C . ALA A 1 93 ? -6.326 11.097 13.922 1.00 94.81 93 ALA A C 1
ATOM 693 O O . ALA A 1 93 ? -5.625 12.089 13.712 1.00 94.81 93 ALA A O 1
ATOM 694 N N . VAL A 1 94 ? -6.452 10.114 13.025 1.00 95.38 94 VAL A N 1
ATOM 695 C CA . VAL A 1 94 ? -5.775 10.108 11.717 1.00 95.38 94 VAL A CA 1
ATOM 696 C C . VAL A 1 94 ? -6.240 11.272 10.843 1.00 95.38 94 VAL A C 1
ATOM 698 O O . VAL A 1 94 ? -5.402 11.978 10.279 1.00 95.38 94 VAL A O 1
ATOM 701 N N . PHE A 1 95 ? -7.543 11.550 10.796 1.00 95.25 95 PHE A N 1
ATOM 702 C CA . PHE A 1 95 ? -8.088 12.705 10.087 1.00 95.25 95 PHE A CA 1
ATOM 703 C C . PHE A 1 95 ? -7.498 14.022 10.604 1.00 95.25 95 PHE A C 1
ATOM 705 O O . PHE A 1 95 ? -7.052 14.848 9.809 1.00 95.25 95 PHE A O 1
ATOM 712 N N . TYR A 1 96 ? -7.431 14.222 11.924 1.00 93.00 96 TYR A N 1
ATOM 713 C CA . TYR A 1 96 ? -6.845 15.434 12.499 1.00 93.00 96 TYR A CA 1
ATOM 714 C C . TYR A 1 96 ? -5.341 15.543 12.245 1.00 93.00 96 TYR A C 1
ATOM 716 O O . TYR A 1 96 ? -4.854 16.647 11.989 1.00 93.00 96 TYR A O 1
ATOM 724 N N . MET A 1 97 ? -4.606 14.427 1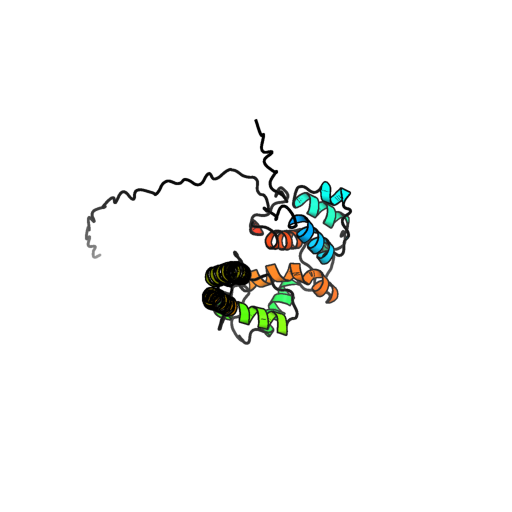2.259 1.00 93.19 97 MET A N 1
ATOM 725 C CA . MET A 1 97 ? -3.198 14.409 11.855 1.00 93.19 97 MET A CA 1
ATOM 726 C C . MET A 1 97 ? -3.044 14.852 10.398 1.00 93.19 97 MET A C 1
ATOM 728 O O . MET A 1 97 ? -2.290 15.787 10.124 1.00 93.19 97 MET A O 1
ATOM 732 N N . MET A 1 98 ? -3.808 14.262 9.474 1.00 92.81 98 MET A N 1
ATOM 733 C CA . MET A 1 98 ? -3.790 14.643 8.058 1.00 92.81 98 MET A CA 1
ATOM 734 C C . MET A 1 98 ? -4.173 16.113 7.870 1.00 92.81 98 MET A C 1
ATOM 736 O O . MET A 1 98 ? -3.422 16.867 7.247 1.00 92.81 98 MET A O 1
ATOM 740 N N . ARG A 1 99 ? -5.265 16.561 8.500 1.00 91.88 99 ARG A N 1
ATOM 741 C CA . ARG A 1 99 ? -5.724 17.955 8.466 1.00 91.88 99 ARG A CA 1
ATOM 742 C C . ARG A 1 99 ? -4.648 18.922 8.944 1.00 91.88 99 ARG A C 1
ATOM 744 O O . ARG A 1 99 ? -4.425 19.935 8.295 1.00 91.88 99 ARG A O 1
ATOM 751 N N . ARG A 1 100 ? -3.950 18.613 10.041 1.00 89.38 100 ARG A N 1
ATOM 752 C CA . ARG A 1 100 ? -2.881 19.466 10.588 1.00 89.38 100 ARG A CA 1
ATOM 753 C C . ARG A 1 100 ? -1.681 19.578 9.647 1.00 89.38 100 ARG A C 1
ATOM 755 O O . ARG A 1 100 ? -1.016 20.610 9.632 1.00 89.38 100 ARG A O 1
ATOM 762 N N . THR A 1 101 ? -1.393 18.528 8.880 1.00 88.19 101 THR A N 1
ATOM 763 C CA . THR A 1 101 ? -0.308 18.534 7.883 1.00 88.19 101 THR A CA 1
ATOM 764 C C . THR A 1 101 ? -0.706 19.182 6.561 1.00 88.19 101 THR A C 1
ATOM 766 O O . THR A 1 101 ? 0.151 19.709 5.848 1.00 88.19 101 THR A O 1
ATOM 769 N N . SER A 1 102 ? -2.001 19.194 6.239 1.00 83.06 102 SER A N 1
ATOM 770 C CA . SER A 1 102 ? -2.515 19.994 5.141 1.00 83.06 102 SER A CA 1
ATOM 771 C C . SER A 1 102 ? -2.487 21.467 5.543 1.00 83.06 102 SER A C 1
ATOM 773 O O . SER A 1 102 ? -3.073 21.867 6.541 1.00 83.06 102 SER A O 1
ATOM 775 N N . GLN A 1 103 ? -1.803 22.309 4.774 1.00 72.12 103 GLN A N 1
ATOM 776 C CA . GLN A 1 103 ? -1.759 23.754 5.043 1.00 72.12 103 GLN A CA 1
ATOM 777 C C . GLN A 1 103 ? -3.113 24.452 4.775 1.00 72.12 103 GLN A C 1
ATOM 779 O O . GLN A 1 103 ? -3.217 25.667 4.930 1.00 72.12 103 GLN A O 1
ATOM 784 N N . SER A 1 104 ? -4.154 23.698 4.396 1.00 67.12 104 SER A N 1
ATOM 785 C CA . SER A 1 104 ? -5.505 24.204 4.163 1.00 67.12 104 SER A CA 1
ATOM 786 C C . SER A 1 104 ? -6.206 24.486 5.494 1.00 67.12 104 SER A C 1
ATOM 788 O O . SER A 1 104 ? -6.548 23.577 6.253 1.00 67.12 104 SER A O 1
ATOM 790 N N . ARG A 1 105 ? -6.383 25.773 5.812 1.00 60.94 105 ARG A N 1
ATOM 791 C CA . ARG A 1 105 ? -6.909 26.223 7.113 1.00 60.94 105 ARG A CA 1
ATOM 792 C C . ARG A 1 105 ? -8.439 26.278 7.189 1.00 60.94 105 ARG A C 1
ATOM 794 O O . ARG A 1 105 ? -8.968 26.280 8.298 1.00 60.94 105 ARG A O 1
ATOM 801 N N . SER A 1 106 ? -9.160 26.251 6.068 1.00 74.00 106 SER A N 1
ATOM 802 C CA . SER A 1 106 ? -10.627 26.378 6.039 1.00 74.00 106 SER A CA 1
ATOM 803 C C . SER A 1 106 ? -11.262 25.373 5.078 1.00 74.00 106 SER A C 1
ATOM 805 O O . SER A 1 106 ? -10.844 25.289 3.930 1.00 74.00 106 SER A O 1
ATOM 807 N N . GLY A 1 107 ? -12.281 24.635 5.534 1.00 81.31 107 GLY A N 1
ATOM 808 C CA . GLY A 1 107 ? -13.087 23.756 4.672 1.00 81.31 107 GLY A CA 1
ATOM 809 C C . GLY A 1 107 ? -12.592 22.315 4.517 1.00 81.31 107 GLY A C 1
ATOM 810 O O . GLY A 1 107 ? -13.201 21.556 3.776 1.00 81.31 107 GLY A O 1
ATOM 811 N N . PHE A 1 108 ? -11.529 21.911 5.221 1.00 88.25 108 PHE A N 1
ATOM 812 C CA . PHE A 1 108 ? -11.038 20.531 5.172 1.00 88.25 108 PHE A CA 1
ATOM 813 C C . PHE A 1 108 ? -11.982 19.584 5.928 1.00 88.25 108 PHE A C 1
ATOM 815 O O . PHE A 1 108 ? -11.985 19.552 7.166 1.00 88.25 108 PHE A O 1
ATOM 822 N N . THR A 1 109 ? -12.789 18.837 5.180 1.00 92.06 109 THR A N 1
ATOM 823 C CA . THR A 1 109 ? -13.751 17.843 5.664 1.00 92.06 109 THR A CA 1
ATOM 824 C C . THR A 1 109 ? -13.344 16.444 5.193 1.00 92.06 109 THR A C 1
ATOM 826 O O . THR A 1 109 ? -12.559 16.303 4.255 1.00 92.06 109 THR A O 1
ATOM 829 N N . PRO A 1 110 ? -13.868 15.369 5.806 1.00 92.94 110 PRO A N 1
ATOM 830 C CA . PRO A 1 110 ? -13.648 14.016 5.295 1.00 92.94 110 PRO A CA 1
ATOM 831 C C . PRO A 1 110 ? -14.133 13.840 3.849 1.00 92.94 110 PRO A C 1
ATOM 833 O O . PRO A 1 110 ? -13.544 13.073 3.105 1.00 92.94 110 PRO A O 1
ATOM 836 N N . SER A 1 111 ? -15.153 14.591 3.428 1.00 94.00 111 SER A N 1
ATOM 837 C CA . SER A 1 111 ? -15.669 14.587 2.056 1.00 94.00 111 SER A CA 1
ATOM 838 C C . SER A 1 111 ? -14.827 15.389 1.057 1.00 94.00 111 SER A C 1
ATOM 840 O O . SER A 1 111 ? -15.142 15.371 -0.130 1.00 94.00 111 SER A O 1
ATOM 842 N N . THR A 1 112 ? -13.776 16.093 1.498 1.00 92.69 112 THR A N 1
ATOM 843 C CA . THR A 1 112 ? -12.907 16.853 0.592 1.00 92.69 112 THR A CA 1
ATOM 844 C C . THR A 1 112 ? -12.219 15.896 -0.391 1.00 92.69 112 THR A C 1
ATOM 846 O O . THR A 1 112 ? -11.565 14.944 0.055 1.00 92.69 112 THR A O 1
ATOM 849 N N . PRO A 1 113 ? -12.326 16.129 -1.711 1.00 91.88 113 PRO A N 1
ATOM 850 C CA . PRO A 1 113 ? -11.605 15.351 -2.708 1.00 91.88 113 PRO A CA 1
ATOM 851 C C . PRO A 1 113 ? -10.089 15.438 -2.502 1.00 91.88 113 PRO A C 1
ATOM 853 O O . PRO A 1 113 ? -9.525 16.511 -2.272 1.00 91.88 113 PRO A O 1
ATOM 856 N N . LEU A 1 114 ? -9.391 14.313 -2.635 1.00 90.00 114 LEU A N 1
ATOM 857 C CA . LEU A 1 114 ? -7.927 14.277 -2.525 1.00 90.00 114 LEU A CA 1
ATOM 858 C C . LEU A 1 114 ? -7.227 15.106 -3.602 1.00 90.00 114 LEU A C 1
ATOM 860 O O . LEU A 1 114 ? -6.130 15.609 -3.367 1.00 90.00 114 LEU A O 1
ATOM 864 N N . THR A 1 115 ? -7.867 15.279 -4.756 1.00 85.81 115 THR A N 1
ATOM 865 C CA . THR A 1 115 ? -7.388 16.122 -5.857 1.00 85.81 115 THR A CA 1
ATOM 866 C C . THR A 1 115 ? -7.325 17.601 -5.476 1.00 85.81 115 THR A C 1
ATOM 868 O O . THR A 1 115 ? -6.421 18.304 -5.923 1.00 85.81 115 THR A O 1
ATOM 871 N N . GLU A 1 116 ? -8.216 18.071 -4.600 1.00 84.75 116 GLU A N 1
ATOM 872 C CA . GLU A 1 116 ? -8.205 19.447 -4.083 1.00 84.75 116 GLU A CA 1
ATOM 873 C C . GLU A 1 116 ? -7.111 19.646 -3.031 1.00 84.75 116 GLU A C 1
ATOM 875 O O . GLU A 1 116 ? -6.465 20.693 -2.975 1.00 84.75 116 GLU A O 1
ATOM 880 N N . LEU A 1 117 ? -6.835 18.607 -2.235 1.00 78.50 117 LEU A N 1
ATOM 881 C CA . LEU A 1 117 ? -5.681 18.576 -1.331 1.00 78.50 117 LEU A CA 1
ATOM 882 C C . LEU A 1 117 ? -4.345 18.529 -2.095 1.00 78.50 117 LEU A C 1
ATOM 884 O O . LEU A 1 117 ? -3.306 18.962 -1.592 1.00 78.50 117 LEU A O 1
ATOM 888 N N . SER A 1 118 ? -4.431 18.014 -3.321 1.00 66.94 118 SER A N 1
ATOM 889 C CA . SER A 1 118 ? -3.456 17.907 -4.392 1.00 66.94 118 SER A CA 1
ATOM 890 C C . SER A 1 118 ? -2.314 18.911 -4.359 1.00 66.94 118 SER A C 1
ATOM 892 O O . SER A 1 118 ? -1.151 18.569 -4.137 1.00 66.94 118 SER A O 1
ATOM 894 N N . GLY A 1 119 ? -2.645 20.155 -4.723 1.00 73.44 119 GLY A N 1
ATOM 895 C CA . GLY A 1 119 ? -1.686 21.206 -5.096 1.00 73.44 119 GLY A CA 1
ATOM 896 C C . GLY A 1 119 ? -0.536 20.740 -6.014 1.00 73.44 119 GLY A C 1
ATOM 897 O O . GLY A 1 119 ? 0.497 21.402 -6.085 1.00 73.44 119 GLY A O 1
ATOM 898 N N . GLY A 1 120 ? -0.648 19.561 -6.640 1.00 82.19 120 GLY A N 1
ATOM 899 C CA . GLY A 1 120 ? 0.481 18.751 -7.089 1.00 82.19 120 GLY A CA 1
ATOM 900 C C . GLY A 1 120 ? 0.144 17.258 -7.223 1.00 82.19 120 GLY A C 1
ATOM 901 O O . GLY A 1 120 ? -0.995 16.830 -7.053 1.00 82.19 120 GLY A O 1
ATOM 902 N N . THR A 1 121 ? 1.160 16.459 -7.558 1.00 89.38 121 THR A N 1
ATOM 903 C CA . THR A 1 121 ? 1.042 15.014 -7.834 1.00 89.38 121 THR A CA 1
ATOM 904 C C . THR A 1 121 ? 0.751 14.200 -6.560 1.00 89.38 121 THR A C 1
ATOM 906 O O . THR A 1 121 ? 1.425 14.465 -5.552 1.00 89.38 121 THR A O 1
ATOM 909 N N . PRO A 1 122 ? -0.113 13.162 -6.593 1.00 91.38 122 PRO A N 1
ATOM 910 C CA . PRO A 1 122 ? -0.410 12.289 -5.446 1.00 91.38 122 PRO A CA 1
ATOM 911 C C . PRO A 1 122 ? 0.841 11.784 -4.722 1.00 91.38 122 PRO A C 1
ATOM 913 O O . PRO A 1 122 ? 0.942 11.890 -3.498 1.00 91.38 122 PRO A O 1
ATOM 916 N N . ARG A 1 123 ? 1.872 11.384 -5.477 1.00 91.81 123 ARG A N 1
ATOM 917 C CA . ARG A 1 123 ? 3.183 10.986 -4.943 1.00 91.81 123 ARG A CA 1
ATOM 918 C C . ARG A 1 123 ? 3.802 12.002 -3.979 1.00 91.81 123 ARG A C 1
ATOM 920 O O . ARG A 1 123 ? 4.350 11.621 -2.946 1.00 91.81 123 ARG A O 1
ATOM 927 N N . LYS A 1 124 ? 3.730 13.302 -4.288 1.00 90.81 124 LYS A N 1
ATOM 928 C CA . LYS A 1 124 ? 4.292 14.373 -3.441 1.00 90.81 124 LYS A CA 1
ATOM 929 C C . LYS A 1 124 ? 3.475 14.559 -2.166 1.00 90.81 124 LYS A C 1
ATOM 931 O O . LYS A 1 124 ? 4.068 14.731 -1.101 1.00 90.81 124 LYS A O 1
ATOM 936 N N . VAL A 1 125 ? 2.147 14.500 -2.269 1.00 90.25 125 VAL A N 1
ATOM 937 C CA . VAL A 1 125 ? 1.246 14.607 -1.114 1.00 90.25 125 VAL A CA 1
ATOM 938 C C . VAL A 1 125 ? 1.453 13.428 -0.174 1.00 90.25 125 VAL A C 1
ATOM 940 O O . VAL A 1 125 ? 1.740 13.646 0.997 1.00 90.25 125 VAL A O 1
ATOM 943 N N . PHE A 1 126 ? 1.442 12.197 -0.684 1.00 92.81 126 PHE A N 1
ATOM 944 C CA . PHE A 1 126 ? 1.673 10.993 0.117 1.00 92.81 126 PHE A CA 1
ATOM 945 C C . PHE A 1 126 ? 3.068 10.984 0.743 1.00 92.81 126 PHE A C 1
ATOM 947 O O . PHE A 1 126 ? 3.206 10.717 1.935 1.00 92.81 126 PHE A O 1
ATOM 954 N N . LYS A 1 127 ? 4.113 11.367 -0.006 1.00 92.56 127 LYS A N 1
ATOM 955 C CA . LYS A 1 127 ? 5.472 11.501 0.544 1.00 92.56 127 LYS A CA 1
ATOM 956 C C . LYS A 1 127 ? 5.528 12.531 1.675 1.00 92.56 127 LYS A C 1
ATOM 958 O O . LYS A 1 127 ? 6.198 12.293 2.679 1.00 92.56 127 LYS A O 1
ATOM 963 N N . ARG A 1 128 ? 4.828 13.663 1.538 1.00 92.31 128 ARG A N 1
ATOM 964 C CA . ARG A 1 128 ? 4.731 14.693 2.585 1.00 92.31 128 ARG A CA 1
ATOM 965 C C . ARG A 1 128 ? 3.957 14.182 3.800 1.00 92.31 128 ARG A C 1
ATOM 967 O O . ARG A 1 128 ? 4.468 14.301 4.908 1.00 92.31 128 ARG A O 1
ATOM 974 N N . LEU A 1 129 ? 2.779 13.591 3.595 1.00 92.81 129 LEU A N 1
ATOM 975 C CA . LEU A 1 129 ? 1.944 13.016 4.651 1.00 92.81 129 LEU A CA 1
ATOM 976 C C . LEU A 1 129 ? 2.713 11.952 5.434 1.00 92.81 129 LEU A C 1
ATOM 978 O O . LEU A 1 129 ? 2.792 12.043 6.658 1.00 92.81 129 LEU A O 1
ATOM 982 N N . ARG A 1 130 ? 3.371 11.013 4.744 1.00 94.62 130 ARG A N 1
ATOM 983 C CA . ARG A 1 130 ? 4.215 9.981 5.361 1.00 94.62 130 ARG A CA 1
ATOM 984 C C . ARG A 1 130 ? 5.366 10.595 6.154 1.00 94.62 130 ARG A C 1
ATOM 986 O O . ARG A 1 130 ? 5.593 10.199 7.289 1.00 94.62 130 ARG A O 1
ATOM 993 N N . LYS A 1 131 ? 6.056 11.601 5.601 1.00 94.62 131 LYS A N 1
ATOM 994 C CA . LYS A 1 131 ? 7.159 12.292 6.292 1.00 94.62 131 LYS A CA 1
ATOM 995 C C . LYS A 1 131 ? 6.697 13.039 7.549 1.00 94.62 131 LYS A C 1
ATOM 997 O O . LYS A 1 131 ? 7.431 13.061 8.527 1.00 94.62 131 LYS A O 1
ATOM 1002 N N . MET A 1 132 ? 5.526 13.676 7.521 1.00 93.62 132 MET A N 1
ATOM 1003 C CA . MET A 1 132 ? 5.048 14.511 8.631 1.00 93.62 132 MET A CA 1
ATOM 1004 C C . MET A 1 132 ? 4.310 13.726 9.718 1.00 93.62 132 MET A C 1
ATOM 1006 O O . MET A 1 132 ? 4.422 14.069 10.889 1.00 93.62 132 MET A O 1
ATOM 1010 N N . THR A 1 133 ? 3.538 12.705 9.346 1.00 94.25 133 THR A N 1
ATOM 1011 C CA . THR A 1 133 ? 2.737 11.912 10.297 1.00 94.25 133 THR A CA 1
ATOM 1012 C C . THR A 1 133 ? 3.462 10.645 10.759 1.00 94.25 133 THR A C 1
ATOM 1014 O O . THR A 1 133 ? 3.174 10.102 11.827 1.00 94.25 133 THR A O 1
ATOM 1017 N N . GLY A 1 134 ? 4.407 10.146 9.955 1.00 95.06 134 GLY A N 1
ATOM 1018 C CA . GLY A 1 134 ? 5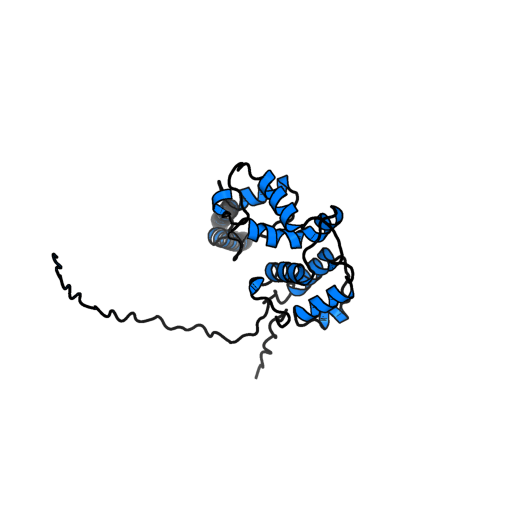.029 8.839 10.151 1.00 95.06 134 GLY A CA 1
ATOM 1019 C C . GLY A 1 134 ? 4.055 7.668 9.982 1.00 95.06 134 GLY A C 1
ATOM 1020 O O . GLY A 1 134 ? 4.386 6.560 10.392 1.00 95.06 134 GLY A O 1
ATOM 1021 N N . LEU A 1 135 ? 2.846 7.899 9.460 1.00 95.12 135 LEU A N 1
ATOM 1022 C CA . LEU A 1 135 ? 1.869 6.839 9.226 1.00 95.12 135 LEU A CA 1
ATOM 1023 C C . LEU A 1 135 ? 2.268 6.011 8.001 1.00 95.12 135 LEU A C 1
ATOM 1025 O O . LEU A 1 135 ? 2.776 6.547 7.008 1.00 95.12 135 LEU A O 1
ATOM 1029 N N . ARG A 1 136 ? 1.999 4.706 8.059 1.00 93.81 136 ARG A N 1
ATOM 1030 C CA . ARG A 1 136 ? 1.940 3.846 6.875 1.00 93.81 136 ARG A CA 1
ATOM 1031 C C . ARG A 1 136 ? 0.716 4.258 6.058 1.00 93.81 136 ARG A C 1
ATOM 1033 O O . ARG A 1 136 ? -0.384 4.304 6.592 1.00 93.81 136 ARG A O 1
ATOM 1040 N N . LEU A 1 137 ? 0.920 4.633 4.802 1.00 94.19 137 LEU A N 1
ATOM 1041 C CA . LEU A 1 137 ? -0.154 5.018 3.882 1.00 94.19 137 LEU A CA 1
ATOM 1042 C C . LEU A 1 137 ? -0.377 3.881 2.883 1.00 94.19 137 LEU A C 1
ATOM 1044 O O . LEU A 1 137 ? 0.597 3.174 2.606 1.00 94.19 137 LEU A O 1
ATOM 1048 N N . PRO A 1 138 ? -1.593 3.740 2.323 1.00 91.12 138 PRO A N 1
ATOM 1049 C CA . PRO A 1 138 ? -1.847 2.749 1.284 1.00 91.12 138 PRO A CA 1
ATOM 1050 C C . PRO A 1 138 ? -0.897 2.952 0.100 1.00 91.12 138 PRO A C 1
ATOM 1052 O O . PRO A 1 138 ? -0.469 4.081 -0.192 1.00 91.12 138 PRO A O 1
ATOM 1055 N N . THR A 1 139 ? -0.541 1.849 -0.555 1.00 89.94 139 THR A N 1
ATOM 1056 C CA . THR A 1 139 ? 0.348 1.860 -1.719 1.00 89.94 139 THR A CA 1
ATOM 1057 C C . THR A 1 139 ? -0.297 2.650 -2.857 1.00 89.94 139 THR A C 1
ATOM 1059 O O . THR A 1 139 ? -1.513 2.689 -2.995 1.00 89.94 139 THR A O 1
ATOM 1062 N N . LEU A 1 140 ? 0.506 3.376 -3.635 1.00 91.88 140 LEU A N 1
ATOM 1063 C CA . LEU A 1 140 ? 0.009 4.107 -4.802 1.00 91.88 140 LEU A CA 1
ATOM 1064 C C . LEU A 1 140 ? 0.131 3.216 -6.033 1.00 91.88 140 LEU A C 1
ATOM 1066 O O . LEU A 1 140 ? 1.136 2.522 -6.189 1.00 91.88 140 LEU A O 1
ATOM 1070 N N . ASN A 1 141 ? -0.841 3.301 -6.936 1.00 91.06 141 ASN A N 1
ATOM 1071 C CA . ASN A 1 141 ? -0.810 2.519 -8.163 1.00 91.06 141 ASN A CA 1
ATOM 1072 C C . ASN A 1 141 ? 0.110 3.158 -9.199 1.00 91.06 141 ASN A C 1
ATOM 1074 O O . ASN A 1 141 ? 0.130 4.379 -9.379 1.00 91.06 141 ASN A O 1
ATOM 1078 N N . VAL A 1 142 ? 0.853 2.318 -9.910 1.00 91.31 142 VAL A N 1
ATOM 1079 C CA . VAL A 1 142 ? 1.649 2.745 -11.061 1.00 91.31 142 VAL A CA 1
ATOM 1080 C C . VAL A 1 142 ? 0.690 3.156 -12.178 1.00 91.31 142 VAL A C 1
ATOM 1082 O O . VAL A 1 142 ? -0.271 2.442 -12.469 1.00 91.31 142 VAL A O 1
ATOM 1085 N N . THR A 1 143 ? 0.904 4.325 -12.785 1.00 93.62 143 THR A N 1
ATOM 1086 C CA . THR A 1 143 ? 0.060 4.745 -13.915 1.00 93.62 143 THR A CA 1
ATOM 1087 C C . THR A 1 143 ? 0.486 4.036 -15.197 1.00 93.62 143 THR A C 1
ATOM 1089 O O . THR A 1 143 ? 1.552 3.427 -15.257 1.00 93.62 143 THR A O 1
ATOM 1092 N N . ALA A 1 144 ? -0.297 4.162 -16.273 1.00 93.31 144 ALA A N 1
ATOM 1093 C CA . ALA A 1 144 ? 0.108 3.653 -17.585 1.00 93.31 144 ALA A CA 1
ATOM 1094 C C . ALA A 1 144 ? 1.498 4.172 -18.010 1.00 93.31 144 ALA A C 1
ATOM 1096 O O . ALA A 1 144 ? 2.276 3.427 -18.597 1.00 93.31 144 ALA A O 1
ATOM 1097 N N . MET A 1 145 ? 1.847 5.415 -17.653 1.00 93.50 145 MET A N 1
ATOM 1098 C CA . MET A 1 145 ? 3.163 5.987 -17.951 1.00 93.50 145 MET A CA 1
ATOM 1099 C C . MET A 1 145 ? 4.288 5.274 -17.192 1.00 93.50 145 MET A C 1
ATOM 1101 O O . MET A 1 145 ? 5.302 4.923 -17.794 1.00 93.50 145 MET A O 1
ATOM 1105 N N . GLY A 1 146 ? 4.103 5.020 -15.894 1.00 93.12 146 GLY A N 1
ATOM 1106 C CA . GLY A 1 146 ? 5.059 4.240 -15.112 1.00 93.12 146 GLY A CA 1
ATOM 1107 C C . GLY A 1 146 ? 5.148 2.794 -15.593 1.00 93.12 146 GLY A C 1
ATOM 1108 O O . GLY A 1 146 ? 6.246 2.263 -15.703 1.00 93.12 146 GLY A O 1
ATOM 1109 N N . GLY A 1 147 ? 4.020 2.186 -15.970 1.00 94.56 147 GLY A N 1
ATOM 1110 C CA . GLY A 1 147 ? 3.969 0.837 -16.534 1.00 94.56 147 GLY A CA 1
ATOM 1111 C C . GLY A 1 147 ? 4.767 0.722 -17.833 1.00 94.56 147 GLY A C 1
ATOM 1112 O O . GLY A 1 147 ? 5.623 -0.153 -17.949 1.00 94.56 147 GLY A O 1
ATOM 1113 N N . ILE A 1 148 ? 4.569 1.653 -18.774 1.00 96.38 148 ILE A N 1
ATOM 1114 C CA . ILE A 1 148 ? 5.362 1.737 -20.012 1.00 96.38 148 ILE A CA 1
ATOM 1115 C C . ILE A 1 148 ? 6.846 1.929 -19.686 1.00 96.38 148 ILE A C 1
ATOM 1117 O O . ILE A 1 148 ? 7.692 1.275 -20.290 1.00 96.38 148 ILE A O 1
ATOM 1121 N N . GLY A 1 149 ? 7.171 2.783 -18.712 1.00 96.31 149 GLY A N 1
ATOM 1122 C CA . GLY A 1 149 ? 8.547 2.992 -18.265 1.00 96.31 149 GLY A CA 1
ATOM 1123 C C . GLY A 1 149 ? 9.198 1.725 -17.702 1.00 96.31 149 GLY A C 1
ATOM 1124 O O . GLY A 1 149 ? 10.331 1.415 -18.064 1.00 96.31 149 GLY A O 1
ATOM 1125 N N . ILE A 1 150 ? 8.480 0.956 -16.876 1.00 97.06 150 ILE A N 1
ATOM 1126 C CA . ILE A 1 150 ? 8.947 -0.330 -16.333 1.00 97.06 150 ILE A CA 1
ATOM 1127 C C . ILE A 1 150 ? 9.183 -1.328 -17.468 1.00 97.06 150 ILE A C 1
ATOM 1129 O O . ILE A 1 150 ? 10.251 -1.934 -17.527 1.00 97.06 150 ILE A O 1
ATOM 1133 N N . VAL A 1 151 ? 8.233 -1.469 -18.397 1.00 97.44 151 VAL A N 1
ATOM 1134 C CA . VAL A 1 151 ? 8.373 -2.365 -19.556 1.00 97.44 151 VAL A CA 1
ATOM 1135 C C . VAL A 1 151 ? 9.568 -1.956 -20.421 1.00 97.44 151 VAL A C 1
ATOM 1137 O O . VAL A 1 151 ? 10.375 -2.809 -20.784 1.00 97.44 151 VAL A O 1
ATOM 1140 N N . ALA A 1 152 ? 9.742 -0.660 -20.694 1.00 97.19 152 ALA A N 1
ATOM 1141 C CA . ALA A 1 152 ? 10.896 -0.144 -21.427 1.00 97.19 152 ALA A CA 1
ATOM 1142 C C . ALA A 1 152 ? 12.217 -0.450 -20.703 1.00 97.19 152 ALA A C 1
ATOM 1144 O O . ALA A 1 152 ? 13.169 -0.893 -21.344 1.00 97.19 152 ALA A O 1
ATOM 1145 N N . CYS A 1 153 ? 12.270 -0.292 -19.375 1.00 97.56 153 CYS A N 1
ATOM 1146 C CA . CYS A 1 153 ? 13.430 -0.692 -18.583 1.00 97.56 153 CYS A CA 1
ATOM 1147 C C . CYS A 1 153 ? 13.722 -2.187 -18.730 1.00 97.56 153 CYS A C 1
ATOM 1149 O O . CYS A 1 153 ? 14.858 -2.551 -19.006 1.00 97.56 153 CYS A O 1
ATOM 1151 N N . LEU A 1 154 ? 12.718 -3.055 -18.592 1.00 97.62 154 LEU A N 1
ATOM 1152 C CA . LEU A 1 154 ? 12.904 -4.504 -18.706 1.00 97.62 154 LEU A CA 1
ATOM 1153 C C . LEU A 1 154 ? 13.420 -4.907 -20.093 1.00 97.62 154 LEU A C 1
ATOM 1155 O O . LEU A 1 154 ? 14.398 -5.647 -20.184 1.00 97.62 154 LEU A O 1
ATOM 1159 N N . ILE A 1 155 ? 12.829 -4.367 -21.164 1.00 97.12 155 ILE A N 1
ATOM 1160 C CA . ILE A 1 155 ? 13.310 -4.586 -22.537 1.00 97.12 155 ILE A CA 1
ATOM 1161 C C . ILE A 1 155 ? 14.749 -4.079 -22.678 1.00 97.12 155 ILE A C 1
ATOM 1163 O O . ILE A 1 155 ? 15.586 -4.766 -23.257 1.00 97.12 155 ILE A O 1
ATOM 1167 N N . GLY A 1 156 ? 15.059 -2.911 -22.112 1.00 96.69 156 GLY A N 1
ATOM 1168 C CA . GLY A 1 156 ? 16.406 -2.348 -22.101 1.00 96.69 156 GLY A CA 1
ATOM 1169 C C . GLY A 1 156 ? 17.426 -3.238 -21.386 1.00 96.69 156 GLY A C 1
ATOM 1170 O O . GLY A 1 156 ? 18.524 -3.418 -21.905 1.00 96.69 156 GLY A O 1
ATOM 1171 N N . ILE A 1 157 ? 17.069 -3.846 -20.247 1.00 97.50 157 ILE A N 1
ATOM 1172 C CA . ILE A 1 157 ? 17.934 -4.788 -19.513 1.00 97.50 157 ILE A CA 1
ATOM 1173 C C . ILE A 1 157 ? 18.210 -6.017 -20.383 1.00 97.50 157 ILE A C 1
ATOM 1175 O O . ILE A 1 157 ? 19.366 -6.392 -20.566 1.00 97.50 157 ILE A O 1
ATOM 1179 N N . VAL A 1 158 ? 17.162 -6.625 -20.945 1.00 97.25 158 VAL A N 1
ATOM 1180 C CA . VAL A 1 158 ? 17.285 -7.823 -21.790 1.00 97.25 158 VAL A CA 1
ATOM 1181 C C . VAL A 1 158 ? 18.126 -7.530 -23.036 1.00 97.25 158 VAL A C 1
ATOM 1183 O O . VAL A 1 158 ? 19.049 -8.283 -23.346 1.00 97.25 158 VAL A O 1
ATOM 1186 N N . ALA A 1 159 ? 17.869 -6.407 -23.711 1.00 95.94 159 ALA A N 1
ATOM 1187 C CA . ALA A 1 159 ? 18.632 -5.977 -24.879 1.00 95.94 159 ALA A CA 1
ATOM 1188 C C . ALA A 1 159 ? 20.101 -5.693 -24.539 1.00 95.94 159 ALA A C 1
ATOM 1190 O O . ALA A 1 159 ? 20.984 -6.028 -25.324 1.00 95.94 159 ALA A O 1
ATOM 1191 N N . LEU A 1 160 ? 20.379 -5.112 -23.367 1.00 96.62 160 LEU A N 1
ATOM 1192 C CA . LEU A 1 160 ? 21.743 -4.844 -22.921 1.00 96.62 160 LEU A CA 1
ATOM 1193 C C . LEU A 1 160 ? 22.512 -6.145 -22.673 1.00 96.62 160 LEU A C 1
ATOM 1195 O O . LEU A 1 160 ? 23.657 -6.261 -23.099 1.00 96.62 160 LEU A O 1
ATOM 1199 N N . ILE A 1 161 ? 21.884 -7.132 -22.028 1.00 96.44 161 ILE A N 1
ATOM 1200 C CA . ILE A 1 161 ? 22.494 -8.450 -21.800 1.00 96.44 161 ILE A CA 1
ATOM 1201 C C . ILE A 1 161 ? 22.815 -9.122 -23.142 1.00 96.44 161 ILE A C 1
ATOM 1203 O O . ILE A 1 161 ? 23.948 -9.556 -23.342 1.00 96.44 161 ILE A O 1
ATOM 1207 N N . ALA A 1 162 ? 21.865 -9.140 -24.082 1.00 95.19 162 ALA A N 1
ATOM 1208 C CA . ALA A 1 162 ? 22.067 -9.720 -25.412 1.00 95.19 162 ALA A CA 1
ATOM 1209 C C . ALA A 1 162 ? 23.194 -9.017 -26.198 1.00 95.19 162 ALA A C 1
ATOM 1211 O O . ALA A 1 162 ? 24.080 -9.667 -26.759 1.00 95.19 162 ALA A O 1
ATOM 1212 N N . ALA A 1 163 ? 23.220 -7.681 -26.169 1.00 94.69 163 ALA A N 1
ATOM 1213 C CA . ALA A 1 163 ? 24.251 -6.869 -26.813 1.00 94.69 163 ALA A CA 1
ATOM 1214 C C . ALA A 1 163 ? 25.663 -7.188 -26.297 1.00 94.69 163 ALA A C 1
ATOM 1216 O O . ALA A 1 163 ? 26.618 -7.249 -27.077 1.00 94.69 163 ALA A O 1
ATOM 1217 N N . LEU A 1 164 ? 25.791 -7.403 -24.983 1.00 94.12 164 LEU A N 1
ATOM 1218 C CA . LEU A 1 164 ? 27.054 -7.767 -24.345 1.00 94.12 164 LEU A CA 1
ATOM 1219 C C . LEU A 1 164 ? 27.501 -9.185 -24.724 1.00 94.12 164 LEU A C 1
ATOM 1221 O O . LEU A 1 164 ? 28.699 -9.405 -24.887 1.00 94.12 164 LEU A O 1
ATOM 1225 N N . THR A 1 165 ? 26.570 -10.127 -24.909 1.00 95.56 165 THR A N 1
ATOM 1226 C CA . THR A 1 165 ? 26.909 -11.504 -25.309 1.00 95.56 165 THR A CA 1
ATOM 1227 C C . THR A 1 165 ? 27.360 -11.624 -26.763 1.00 95.56 165 THR A C 1
ATOM 1229 O O . THR A 1 165 ? 28.257 -12.412 -27.052 1.00 95.56 165 THR A O 1
ATOM 1232 N N . GLU A 1 166 ? 26.797 -10.827 -27.674 1.00 92.75 166 GLU A N 1
ATOM 1233 C CA . GLU A 1 166 ? 27.134 -10.873 -29.108 1.00 92.75 166 GLU A CA 1
ATOM 1234 C C . GLU A 1 166 ? 28.287 -9.931 -29.496 1.00 92.75 166 GLU A C 1
ATOM 1236 O O . GLU A 1 166 ? 28.641 -9.825 -30.670 1.00 92.75 166 GLU A O 1
ATOM 1241 N N . ALA A 1 167 ? 28.873 -9.219 -28.524 1.00 85.69 167 ALA A N 1
ATOM 1242 C CA . ALA A 1 167 ? 29.867 -8.167 -28.751 1.00 85.69 167 ALA A CA 1
ATOM 1243 C C . ALA A 1 167 ? 29.407 -7.100 -29.772 1.00 85.69 167 ALA A C 1
ATOM 1245 O O . ALA A 1 167 ? 30.215 -6.471 -30.462 1.00 85.69 167 ALA A O 1
ATOM 1246 N N . ALA A 1 168 ? 28.097 -6.858 -29.861 1.00 89.44 168 ALA A N 1
ATOM 1247 C CA . ALA A 1 168 ? 27.498 -5.897 -30.775 1.00 89.44 168 ALA A CA 1
ATOM 1248 C C . ALA A 1 168 ? 27.510 -4.488 -30.157 1.00 89.44 168 ALA A C 1
ATOM 1250 O O . ALA A 1 168 ? 26.475 -3.957 -29.754 1.00 89.44 168 ALA A O 1
ATOM 1251 N N . TRP A 1 169 ? 28.686 -3.855 -30.086 1.00 88.12 169 TRP A N 1
ATOM 1252 C CA . TRP A 1 169 ? 28.906 -2.568 -29.398 1.00 88.12 169 TRP A CA 1
ATOM 1253 C C . TRP A 1 169 ? 27.946 -1.438 -29.811 1.00 88.12 169 TRP A C 1
ATOM 1255 O O . TRP A 1 169 ? 27.596 -0.594 -28.990 1.00 88.12 169 TRP A O 1
ATOM 1265 N N . TRP A 1 170 ? 27.466 -1.430 -31.058 1.00 87.25 170 TRP A N 1
ATOM 1266 C CA . TRP A 1 170 ? 26.496 -0.442 -31.546 1.00 87.25 170 TRP A CA 1
ATOM 1267 C C . TRP A 1 170 ? 25.104 -0.598 -30.905 1.00 87.25 170 TRP A C 1
ATOM 1269 O O . TRP A 1 170 ? 24.404 0.393 -30.702 1.00 87.25 170 TRP A O 1
ATOM 1279 N N . SER A 1 171 ? 24.718 -1.816 -30.521 1.00 91.31 171 SER A N 1
ATOM 1280 C CA . SER A 1 171 ? 23.427 -2.102 -29.880 1.00 91.31 171 SER A CA 1
ATOM 1281 C C . SER A 1 171 ? 23.401 -1.746 -28.385 1.00 91.31 171 SER A C 1
ATOM 1283 O O . SER A 1 171 ? 22.340 -1.423 -27.847 1.00 91.31 171 SER A O 1
ATOM 1285 N N . VAL A 1 172 ? 24.573 -1.674 -27.735 1.00 94.62 172 VAL A N 1
ATOM 1286 C CA . VAL A 1 172 ? 24.720 -1.239 -26.331 1.00 94.62 172 VAL A CA 1
ATOM 1287 C C . VAL A 1 172 ? 24.185 0.181 -26.137 1.00 94.62 172 VAL A C 1
ATOM 1289 O O . VAL A 1 172 ? 23.499 0.459 -25.151 1.00 94.62 172 VAL A O 1
ATOM 1292 N N . GLY A 1 173 ? 24.448 1.076 -27.097 1.00 94.06 173 GLY A N 1
ATOM 1293 C CA . GLY A 1 173 ? 23.942 2.449 -27.062 1.00 94.06 173 GLY A CA 1
ATOM 1294 C C . GLY A 1 173 ? 22.413 2.505 -27.078 1.00 94.06 173 GLY A C 1
ATOM 1295 O O . GLY A 1 173 ? 21.818 3.218 -26.272 1.00 94.06 173 GLY A O 1
ATOM 1296 N N . GLY A 1 174 ? 21.775 1.700 -27.934 1.00 94.88 174 GLY A N 1
ATOM 1297 C CA . GLY A 1 174 ? 20.315 1.610 -28.019 1.00 94.88 174 GLY A CA 1
ATOM 1298 C C . GLY A 1 174 ? 19.681 1.048 -26.745 1.00 94.88 174 GLY A C 1
ATOM 1299 O O . GLY A 1 174 ? 18.744 1.641 -26.212 1.00 94.88 174 GLY A O 1
ATOM 1300 N N . ALA A 1 175 ? 20.232 -0.044 -26.209 1.00 95.94 175 ALA A N 1
ATOM 1301 C CA . ALA A 1 175 ? 19.752 -0.645 -24.965 1.00 95.94 175 ALA A CA 1
ATOM 1302 C C . ALA A 1 175 ? 19.887 0.315 -23.769 1.00 95.94 175 ALA A C 1
ATOM 1304 O O . ALA A 1 175 ? 18.955 0.480 -22.981 1.00 95.94 175 ALA A O 1
ATOM 1305 N N . THR A 1 176 ? 21.017 1.022 -23.679 1.00 96.31 176 THR A N 1
ATOM 1306 C CA . THR A 1 176 ? 21.256 2.034 -22.639 1.00 96.31 176 THR A CA 1
ATOM 1307 C C . THR A 1 176 ? 20.292 3.210 -22.771 1.00 96.31 176 THR A C 1
ATOM 1309 O O . THR A 1 176 ? 19.726 3.659 -21.776 1.00 96.31 176 THR A O 1
ATOM 1312 N N . ALA A 1 177 ? 20.052 3.698 -23.991 1.00 96.62 177 ALA A N 1
ATOM 1313 C CA . ALA A 1 177 ? 19.080 4.760 -24.227 1.00 96.62 177 ALA A CA 1
ATOM 1314 C C . ALA A 1 177 ? 17.669 4.336 -23.789 1.00 96.62 177 ALA A C 1
ATOM 1316 O O . ALA A 1 177 ? 16.978 5.110 -23.128 1.00 96.62 177 ALA A O 1
ATOM 1317 N N . LEU A 1 178 ? 17.265 3.098 -24.086 1.00 96.69 178 LEU A N 1
ATOM 1318 C CA . LEU A 1 178 ? 15.960 2.571 -23.692 1.00 96.69 178 LEU A CA 1
ATOM 1319 C C . LEU A 1 178 ? 15.811 2.470 -22.164 1.00 96.69 178 LEU A C 1
ATOM 1321 O O . LEU A 1 178 ? 14.775 2.866 -21.631 1.00 96.69 178 LEU A O 1
ATOM 1325 N N . LEU A 1 179 ? 16.859 2.035 -21.456 1.00 97.00 179 LEU A N 1
ATOM 1326 C CA . LEU A 1 179 ? 16.911 2.039 -19.987 1.00 97.00 179 LEU A CA 1
ATOM 1327 C C . LEU A 1 179 ? 16.756 3.443 -19.404 1.00 97.00 179 LEU A C 1
ATOM 1329 O O . LEU A 1 179 ? 15.998 3.640 -18.455 1.00 97.00 179 LEU A O 1
ATOM 1333 N N . LEU A 1 180 ? 17.461 4.426 -19.968 1.00 97.62 180 LEU A N 1
ATOM 1334 C CA . LEU A 1 180 ? 17.386 5.811 -19.507 1.00 97.62 180 LEU A CA 1
ATOM 1335 C C . LEU A 1 180 ? 15.990 6.395 -19.732 1.00 97.62 180 LEU A C 1
ATOM 1337 O O . LEU A 1 180 ? 15.432 7.002 -18.820 1.00 97.62 180 LEU A O 1
ATOM 1341 N N . VAL A 1 181 ? 15.403 6.179 -20.912 1.00 97.69 181 VAL A N 1
ATOM 1342 C CA . VAL A 1 181 ? 14.039 6.632 -21.220 1.00 97.69 181 VAL A CA 1
ATOM 1343 C C . VAL A 1 181 ? 13.026 5.969 -20.286 1.00 97.69 181 VAL A C 1
ATOM 1345 O O . VAL A 1 181 ? 12.207 6.670 -19.690 1.00 97.69 181 VAL A O 1
ATOM 1348 N N . GLY A 1 182 ? 13.110 4.649 -20.094 1.00 97.12 182 GLY A N 1
ATOM 1349 C CA . GLY A 1 182 ? 12.252 3.923 -19.158 1.00 97.12 182 GLY A CA 1
ATOM 1350 C C . GLY A 1 182 ? 12.385 4.448 -17.727 1.00 97.12 182 GLY A C 1
ATOM 1351 O O . GLY A 1 182 ? 11.385 4.759 -17.079 1.00 97.12 182 GLY A O 1
ATOM 1352 N N . GLY A 1 183 ? 13.618 4.660 -17.261 1.00 97.12 183 GLY A N 1
ATOM 1353 C CA . GLY A 1 183 ? 13.906 5.193 -15.932 1.00 97.12 183 GLY A CA 1
ATOM 1354 C C . GLY A 1 183 ? 13.355 6.603 -15.728 1.00 97.12 183 GLY A C 1
ATOM 1355 O O . GLY A 1 183 ? 12.776 6.889 -14.679 1.00 97.12 183 GLY A O 1
ATOM 1356 N N . VAL A 1 184 ? 13.464 7.473 -16.737 1.00 97.25 184 VAL A N 1
ATOM 1357 C CA . VAL A 1 184 ? 12.875 8.820 -16.711 1.00 97.25 184 VAL A CA 1
ATOM 1358 C C . VAL A 1 184 ? 11.347 8.749 -16.657 1.00 97.25 184 VAL A C 1
ATOM 1360 O O . VAL A 1 184 ? 10.753 9.451 -15.842 1.00 97.25 184 VAL A O 1
ATOM 1363 N N . LEU A 1 185 ? 10.703 7.884 -17.447 1.00 96.44 185 LEU A N 1
ATOM 1364 C CA . LEU A 1 185 ? 9.244 7.707 -17.413 1.00 96.44 185 LEU A CA 1
ATOM 1365 C C . LEU A 1 185 ? 8.751 7.242 -16.036 1.00 96.44 185 LEU A C 1
ATOM 1367 O O . LEU A 1 185 ? 7.812 7.825 -15.497 1.00 96.44 185 LEU A O 1
ATOM 1371 N N . VAL A 1 186 ? 9.421 6.261 -15.423 1.00 95.25 186 VAL A N 1
ATOM 1372 C CA . VAL A 1 186 ? 9.108 5.804 -14.056 1.00 95.25 186 VAL A CA 1
ATOM 1373 C C . VAL A 1 186 ? 9.362 6.911 -13.030 1.00 95.25 186 VAL A C 1
ATOM 1375 O O . VAL A 1 186 ? 8.568 7.119 -12.111 1.00 95.25 186 VAL A O 1
ATOM 1378 N N . ALA A 1 187 ? 10.455 7.662 -13.172 1.00 93.62 187 ALA A N 1
ATOM 1379 C CA . ALA A 1 187 ? 10.788 8.747 -12.255 1.00 93.62 187 ALA A CA 1
ATOM 1380 C C . ALA A 1 187 ? 9.774 9.898 -12.317 1.00 93.62 187 ALA A C 1
ATOM 1382 O O . ALA A 1 187 ? 9.485 10.498 -11.275 1.00 93.62 187 ALA A O 1
ATOM 1383 N N . LEU A 1 188 ? 9.234 10.181 -13.503 1.00 93.56 188 LEU A N 1
ATOM 1384 C CA . LEU A 1 188 ? 8.224 11.209 -13.749 1.00 93.56 188 LEU A CA 1
ATOM 1385 C C . LEU A 1 188 ? 6.791 10.731 -13.498 1.00 93.56 188 LEU A C 1
ATOM 1387 O O . LEU A 1 188 ? 5.890 11.571 -13.515 1.00 93.56 188 LEU A O 1
ATOM 1391 N N . ASP A 1 189 ? 6.568 9.440 -13.225 1.00 92.19 189 ASP A N 1
ATOM 1392 C CA . ASP A 1 189 ? 5.236 8.916 -12.929 1.00 92.19 189 ASP A CA 1
ATOM 1393 C C . ASP A 1 189 ? 4.607 9.687 -11.749 1.00 92.19 189 ASP A C 1
ATOM 1395 O O . ASP A 1 189 ? 5.157 9.674 -10.631 1.00 92.19 189 ASP A O 1
ATOM 1399 N N . PRO A 1 190 ? 3.471 10.393 -11.965 1.00 88.56 190 PRO A N 1
ATOM 1400 C CA . PRO A 1 190 ? 2.762 11.073 -10.887 1.00 88.56 190 PRO A CA 1
ATOM 1401 C C . PRO A 1 190 ? 2.220 10.099 -9.832 1.00 88.56 190 PRO A C 1
ATOM 1403 O O . PRO A 1 190 ? 1.947 10.548 -8.709 1.00 88.56 190 PRO A O 1
ATOM 1406 N N . LEU A 1 191 ? 2.136 8.806 -10.182 1.00 92.56 191 LEU A N 1
ATOM 1407 C CA . LEU A 1 191 ? 1.431 7.734 -9.488 1.00 92.56 191 LEU A CA 1
ATOM 1408 C C . LEU A 1 191 ? -0.073 8.021 -9.361 1.00 92.56 191 LEU A C 1
ATOM 1410 O O . LEU A 1 191 ? -0.513 9.155 -9.153 1.00 92.56 191 LEU A O 1
ATOM 1414 N N . GLY A 1 192 ? -0.874 6.974 -9.505 1.00 90.06 192 GLY A N 1
ATOM 1415 C CA . GLY A 1 192 ? -2.321 7.013 -9.357 1.00 90.06 192 GLY A CA 1
ATOM 1416 C C . GLY A 1 192 ? -2.750 6.791 -7.911 1.00 90.06 192 GLY A C 1
ATOM 1417 O O . GLY A 1 192 ? -2.074 6.108 -7.138 1.00 90.06 192 GLY A O 1
ATOM 1418 N N . LEU A 1 193 ? -3.905 7.351 -7.550 1.00 90.88 193 LEU A N 1
ATOM 1419 C CA . LEU A 1 193 ? -4.591 6.946 -6.326 1.00 90.88 193 LEU A CA 1
ATOM 1420 C C . LEU A 1 193 ? -5.119 5.508 -6.484 1.00 90.88 193 LEU A C 1
ATOM 1422 O O . LEU A 1 193 ? -5.495 5.120 -7.596 1.00 90.88 193 LEU A O 1
ATOM 1426 N N . PRO A 1 194 ? -5.172 4.722 -5.397 1.00 86.31 194 PRO A N 1
ATOM 1427 C CA . PRO A 1 194 ? -5.816 3.415 -5.413 1.00 86.31 194 PRO A CA 1
ATOM 1428 C C . PRO A 1 194 ? -7.290 3.528 -5.806 1.00 86.31 194 PRO A C 1
ATOM 1430 O O . PRO A 1 194 ? -7.937 4.530 -5.474 1.00 86.31 194 PRO A O 1
ATOM 1433 N N . PRO A 1 195 ? -7.864 2.502 -6.457 1.00 84.00 195 PRO A N 1
ATOM 1434 C CA . PRO A 1 195 ? -9.290 2.477 -6.735 1.00 84.00 195 PRO A CA 1
ATOM 1435 C C . PRO A 1 195 ? -10.095 2.594 -5.433 1.00 84.00 195 PRO A C 1
ATOM 1437 O O . PRO A 1 195 ? -9.781 1.976 -4.412 1.00 84.00 195 PRO A O 1
ATOM 1440 N N . GLY A 1 196 ? -11.145 3.414 -5.475 1.00 85.06 196 GLY A N 1
ATOM 1441 C CA . GLY A 1 196 ? -12.026 3.658 -4.331 1.00 85.06 196 GLY A CA 1
ATOM 1442 C C . GLY A 1 196 ? -11.511 4.676 -3.310 1.00 85.06 196 GLY A C 1
ATOM 1443 O O . GLY A 1 196 ? -12.177 4.883 -2.303 1.00 85.06 196 GLY A O 1
ATOM 1444 N N . ILE A 1 197 ? -10.364 5.325 -3.543 1.00 90.81 197 ILE A N 1
ATOM 1445 C CA . ILE A 1 197 ? -9.895 6.440 -2.710 1.00 90.81 197 ILE A CA 1
ATOM 1446 C C . ILE A 1 197 ? -10.136 7.758 -3.455 1.00 90.81 197 ILE A C 1
ATOM 1448 O O . ILE A 1 197 ? -9.333 8.162 -4.296 1.00 90.81 197 ILE A O 1
ATOM 1452 N N . ILE A 1 198 ? -11.246 8.432 -3.145 1.00 91.81 198 ILE A N 1
ATOM 1453 C CA . ILE A 1 198 ? -11.647 9.693 -3.794 1.00 91.81 198 ILE A CA 1
ATOM 1454 C C . ILE A 1 198 ? -11.472 10.864 -2.824 1.00 91.81 198 ILE A C 1
ATOM 1456 O O . ILE A 1 198 ? -10.983 11.936 -3.194 1.00 91.81 198 ILE A O 1
ATOM 1460 N N . THR A 1 199 ? -11.836 10.650 -1.564 1.00 94.56 199 THR A N 1
ATOM 1461 C CA . THR A 1 199 ? -11.898 11.669 -0.519 1.00 94.56 199 THR A CA 1
ATOM 1462 C C . THR A 1 199 ? -10.845 11.450 0.565 1.00 94.56 199 THR A C 1
ATOM 1464 O O . THR A 1 199 ? -10.266 10.372 0.714 1.00 94.56 199 THR A O 1
ATOM 1467 N N . VAL A 1 200 ? -10.593 12.485 1.367 1.00 94.25 200 VAL A N 1
ATOM 1468 C CA . VAL A 1 200 ? -9.736 12.384 2.559 1.00 94.25 200 VAL A CA 1
ATOM 1469 C C . VAL A 1 200 ? -10.260 11.321 3.526 1.00 94.25 200 VAL A C 1
ATOM 1471 O O . VAL A 1 200 ? -9.464 10.603 4.125 1.00 94.25 200 VAL A O 1
ATOM 1474 N N . GLY A 1 201 ? -11.579 11.209 3.675 1.00 93.94 201 GLY A N 1
ATOM 1475 C CA . GLY A 1 201 ? -12.230 10.189 4.487 1.00 93.94 201 GLY A CA 1
ATOM 1476 C C . GLY A 1 201 ? -11.844 8.785 4.034 1.00 93.94 201 GLY A C 1
ATOM 1477 O O . GLY A 1 201 ? -11.422 7.984 4.864 1.00 93.94 201 GLY A O 1
ATOM 1478 N N . ASP A 1 202 ? -11.871 8.520 2.726 1.00 93.06 202 ASP A N 1
ATOM 1479 C CA . ASP A 1 202 ? -11.473 7.219 2.169 1.00 93.06 202 ASP A CA 1
ATOM 1480 C C . ASP A 1 202 ? -10.007 6.901 2.485 1.00 93.06 202 ASP A C 1
ATOM 1482 O O . ASP A 1 202 ? -9.672 5.786 2.894 1.00 93.06 202 ASP A O 1
ATOM 1486 N N . LEU A 1 203 ? -9.126 7.902 2.370 1.00 94.19 203 LEU A N 1
ATOM 1487 C CA . LEU A 1 203 ? -7.720 7.747 2.738 1.00 94.19 203 LEU A CA 1
ATOM 1488 C C . LEU A 1 203 ? -7.552 7.472 4.236 1.00 94.19 203 LEU A C 1
ATOM 1490 O O . LEU A 1 203 ? -6.748 6.619 4.608 1.00 94.19 203 LEU A O 1
ATOM 1494 N N . VAL A 1 204 ? -8.298 8.162 5.101 1.00 94.88 204 VAL A N 1
ATOM 1495 C CA . VAL A 1 204 ? -8.295 7.921 6.552 1.00 94.88 204 VAL A CA 1
ATOM 1496 C C . VAL A 1 204 ? -8.739 6.491 6.849 1.00 94.88 204 VAL A C 1
ATOM 1498 O O . VAL A 1 204 ? -8.034 5.784 7.567 1.00 94.88 204 VAL A O 1
ATOM 1501 N N . HIS A 1 205 ? -9.849 6.041 6.264 1.00 91.50 205 HIS A N 1
ATOM 1502 C CA . HIS A 1 205 ? -10.372 4.691 6.467 1.00 91.50 205 HIS A CA 1
ATOM 1503 C C . HIS A 1 205 ? -9.397 3.606 6.003 1.00 91.50 205 HIS A C 1
ATOM 1505 O O . HIS A 1 205 ? -9.268 2.597 6.686 1.00 91.50 205 HIS A O 1
ATOM 1511 N N . ARG A 1 206 ? -8.646 3.836 4.919 1.00 90.25 206 ARG A N 1
ATOM 1512 C CA . ARG A 1 206 ? -7.566 2.937 4.468 1.00 90.25 206 ARG A CA 1
ATOM 1513 C C . ARG A 1 206 ? -6.312 3.010 5.343 1.00 90.25 206 ARG A C 1
ATOM 1515 O O . ARG A 1 206 ? -5.614 2.022 5.509 1.00 90.25 206 ARG A O 1
ATOM 1522 N N . THR A 1 207 ? -6.012 4.175 5.911 1.00 93.38 207 THR A N 1
ATOM 1523 C CA . THR A 1 207 ? -4.790 4.395 6.703 1.00 93.38 207 THR A CA 1
ATOM 1524 C C . THR A 1 207 ? -4.907 3.836 8.120 1.00 93.38 207 THR A C 1
ATOM 1526 O O . THR A 1 207 ? -3.907 3.406 8.690 1.00 93.38 207 THR A O 1
ATOM 1529 N N . VAL A 1 208 ? -6.098 3.853 8.725 1.00 93.88 208 VAL A N 1
ATOM 1530 C CA . VAL A 1 208 ? -6.271 3.408 10.117 1.00 93.88 208 VAL A CA 1
ATOM 1531 C C . VAL A 1 208 ? -5.883 1.932 10.315 1.00 93.88 208 VAL A C 1
ATOM 1533 O O . VAL A 1 208 ? -5.064 1.701 11.206 1.00 93.88 208 VAL A O 1
ATOM 1536 N N . PRO A 1 209 ? -6.369 0.961 9.507 1.00 88.94 209 PRO A N 1
ATOM 1537 C CA . PRO A 1 209 ? -5.990 -0.453 9.620 1.00 88.94 209 PRO A CA 1
ATOM 1538 C C . PRO A 1 209 ? -4.472 -0.677 9.574 1.00 88.94 209 PRO A C 1
ATOM 1540 O O . PRO A 1 209 ? -3.918 -1.365 10.424 1.00 88.94 209 PRO A O 1
ATOM 1543 N N . LEU A 1 210 ? -3.776 0.026 8.674 1.00 89.44 210 LEU A N 1
ATOM 1544 C CA . LEU A 1 210 ? -2.320 -0.074 8.487 1.00 89.44 210 LEU A CA 1
ATOM 1545 C C . LEU A 1 210 ? -1.491 0.461 9.670 1.00 89.44 210 LEU A C 1
ATOM 1547 O O . LEU A 1 210 ? -0.266 0.340 9.692 1.00 89.44 210 LEU A O 1
ATOM 1551 N N . ASN A 1 211 ? -2.127 1.144 10.626 1.00 93.31 211 ASN A N 1
ATOM 1552 C CA . ASN A 1 211 ? -1.454 1.784 11.754 1.00 93.31 211 ASN A CA 1
ATOM 1553 C C . ASN A 1 211 ? -2.080 1.413 13.101 1.00 93.31 211 ASN A C 1
ATOM 1555 O O . ASN A 1 211 ? -1.830 2.113 14.087 1.00 93.31 211 ASN A O 1
ATOM 1559 N N . VAL A 1 212 ? -2.876 0.340 13.185 1.00 90.75 212 VAL A N 1
ATOM 1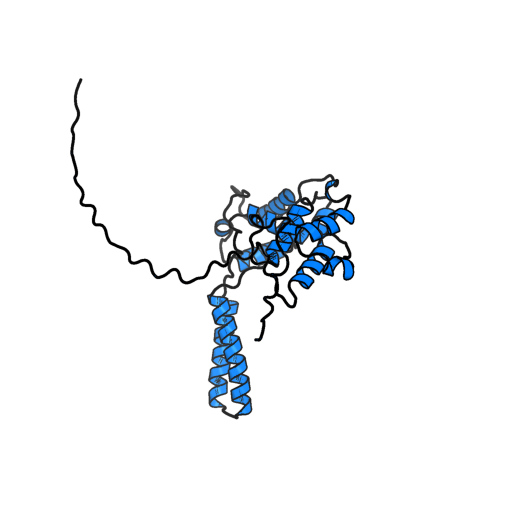560 C CA . VAL A 1 212 ? -3.630 0.040 14.411 1.00 90.75 212 VAL A CA 1
ATOM 1561 C C . VAL A 1 212 ? -2.719 -0.155 15.619 1.00 90.75 212 VAL A C 1
ATOM 1563 O O . VAL A 1 212 ? -2.977 0.469 16.645 1.00 90.75 212 VAL A O 1
ATOM 1566 N N . LYS A 1 213 ? -1.620 -0.915 15.506 1.00 89.38 213 LYS A N 1
ATOM 1567 C CA . LYS A 1 213 ? -0.673 -1.104 16.624 1.00 89.38 213 LYS A CA 1
ATOM 1568 C C . LYS A 1 213 ? -0.180 0.222 17.199 1.00 89.38 213 LYS A C 1
ATOM 1570 O O . LYS A 1 213 ? -0.211 0.438 18.410 1.00 89.38 213 LYS A O 1
ATOM 1575 N N . ARG A 1 214 ? 0.222 1.144 16.320 1.00 92.12 214 ARG A N 1
ATOM 1576 C CA . ARG A 1 214 ? 0.672 2.479 16.725 1.00 92.12 214 ARG A CA 1
ATOM 1577 C C . ARG A 1 214 ? -0.464 3.271 17.372 1.00 92.12 214 ARG A C 1
ATOM 1579 O O . ARG A 1 214 ? -0.277 3.827 18.448 1.00 92.12 214 ARG A O 1
ATOM 1586 N N . LEU A 1 215 ? -1.642 3.297 16.755 1.00 92.38 215 LEU A N 1
ATOM 1587 C CA . LEU A 1 215 ? -2.791 4.049 17.264 1.00 92.38 215 LEU A CA 1
ATOM 1588 C C . LEU A 1 215 ? -3.273 3.510 18.623 1.00 92.38 215 LEU A C 1
ATOM 1590 O O . LEU A 1 215 ? -3.578 4.304 19.511 1.00 92.38 215 LEU A O 1
ATOM 1594 N N . GLN A 1 216 ? -3.265 2.191 18.829 1.00 90.19 216 GLN A N 1
ATOM 1595 C CA . GLN A 1 216 ? -3.562 1.575 20.126 1.00 90.19 216 GLN A CA 1
ATOM 1596 C C . GLN A 1 216 ? -2.516 1.939 21.185 1.00 90.19 216 GLN A C 1
ATOM 1598 O O . GLN A 1 216 ? -2.894 2.268 22.307 1.00 90.19 216 GLN A O 1
ATOM 1603 N N . SER A 1 217 ? -1.221 1.958 20.838 1.00 90.38 217 SER A N 1
ATOM 1604 C CA . SER A 1 217 ? -0.164 2.394 21.769 1.00 90.38 217 SER A CA 1
ATOM 1605 C C . SER A 1 217 ? -0.306 3.863 22.201 1.00 90.38 217 SER A C 1
ATOM 1607 O O . SER A 1 217 ? 0.131 4.239 23.283 1.00 90.38 217 SER A O 1
ATOM 1609 N N . GLU A 1 218 ? -0.984 4.682 21.390 1.00 91.94 218 GLU A N 1
ATOM 1610 C CA . GLU A 1 218 ? -1.342 6.074 21.693 1.00 91.94 218 GLU A CA 1
ATOM 1611 C C . GLU A 1 218 ? -2.702 6.203 22.423 1.00 91.94 218 GLU A C 1
ATOM 1613 O O . GLU A 1 218 ? -3.234 7.309 22.560 1.00 91.94 218 GLU A O 1
ATOM 1618 N N . GLY A 1 219 ? -3.303 5.091 22.869 1.00 90.31 219 GLY A N 1
ATOM 1619 C CA . GLY A 1 219 ? -4.588 5.066 23.577 1.00 90.31 219 GLY A CA 1
ATOM 1620 C C . GLY A 1 219 ? -5.803 5.374 22.693 1.00 90.31 219 GLY A C 1
ATOM 1621 O O . GLY A 1 219 ? -6.841 5.824 23.187 1.00 90.31 219 GLY A O 1
ATOM 1622 N N . ARG A 1 220 ? -5.691 5.199 21.369 1.00 92.75 220 ARG A N 1
ATOM 1623 C CA . ARG A 1 220 ? -6.815 5.375 20.436 1.00 92.75 220 ARG A CA 1
ATOM 1624 C C . ARG A 1 220 ? -7.608 4.079 20.315 1.00 92.75 220 ARG A C 1
ATOM 1626 O O . ARG A 1 220 ? -7.038 2.993 20.253 1.00 92.75 220 ARG A O 1
ATOM 1633 N N . ARG A 1 221 ? -8.932 4.209 20.207 1.00 90.81 221 ARG A N 1
ATOM 1634 C CA . ARG A 1 221 ? -9.823 3.079 19.933 1.00 90.81 221 ARG A CA 1
ATOM 1635 C C . ARG A 1 221 ? -9.629 2.632 18.488 1.00 90.81 221 ARG A C 1
ATOM 1637 O O . ARG A 1 221 ? -9.886 3.420 17.573 1.00 90.81 221 ARG A O 1
ATOM 1644 N N . ALA A 1 222 ? -9.169 1.398 18.308 1.00 88.50 222 ALA A N 1
ATOM 1645 C CA . ALA A 1 222 ? -9.047 0.768 17.002 1.00 88.50 222 ALA A CA 1
ATOM 1646 C C . ALA A 1 222 ? -10.430 0.580 16.347 1.00 88.50 222 ALA A C 1
ATOM 1648 O O . ALA A 1 222 ? -11.438 0.536 17.057 1.00 88.50 222 ALA A O 1
ATOM 1649 N N . PRO A 1 223 ? -10.503 0.493 15.008 1.00 88.38 223 PRO A N 1
ATOM 1650 C CA . PRO A 1 223 ? -11.680 -0.061 14.350 1.00 88.38 223 PRO A CA 1
ATOM 1651 C C . PRO A 1 223 ? -11.924 -1.488 14.832 1.00 88.38 223 PRO A C 1
ATOM 1653 O O . PRO A 1 223 ? -10.998 -2.148 15.310 1.00 88.38 223 PRO A O 1
ATOM 1656 N N . ASP A 1 224 ? -13.146 -1.970 14.651 1.00 92.00 224 ASP A N 1
ATOM 1657 C CA . ASP A 1 224 ? -13.459 -3.364 14.925 1.00 92.00 224 ASP A CA 1
ATOM 1658 C C . ASP A 1 224 ? -12.606 -4.314 14.066 1.00 92.00 224 ASP A C 1
ATOM 1660 O O . ASP A 1 224 ? -12.020 -3.928 13.038 1.00 92.00 224 ASP A O 1
ATOM 1664 N N . ILE A 1 225 ? -12.513 -5.566 14.515 1.00 94.50 225 ILE A N 1
ATOM 1665 C CA . ILE A 1 225 ? -11.701 -6.601 13.864 1.00 94.50 225 ILE A CA 1
ATOM 1666 C C . ILE A 1 225 ? -12.100 -6.764 12.392 1.00 94.50 225 ILE A C 1
ATOM 1668 O O . ILE A 1 225 ? -11.223 -6.831 11.530 1.00 94.50 225 ILE A O 1
ATOM 1672 N N . TRP A 1 226 ? -13.403 -6.778 12.089 1.00 95.00 226 TRP A N 1
ATOM 1673 C CA . TRP A 1 226 ? -13.907 -7.002 10.733 1.00 95.00 226 TRP A CA 1
ATOM 1674 C C . TRP A 1 226 ? -13.509 -5.861 9.795 1.00 95.00 226 TRP A C 1
ATOM 1676 O O . TRP A 1 226 ? -12.929 -6.104 8.738 1.00 95.00 226 TRP A O 1
ATOM 1686 N N . THR A 1 227 ? -13.730 -4.610 10.203 1.00 91.38 227 THR A N 1
ATOM 1687 C CA . THR A 1 227 ? -13.328 -3.422 9.436 1.00 91.38 227 THR A CA 1
ATOM 1688 C C . THR A 1 227 ? -11.822 -3.398 9.174 1.00 91.38 227 THR A C 1
ATOM 1690 O O . THR A 1 227 ? -11.387 -3.048 8.075 1.00 91.38 227 THR A O 1
ATOM 1693 N N . THR A 1 228 ? -11.014 -3.782 10.165 1.00 92.62 228 THR A N 1
ATOM 1694 C CA . THR A 1 228 ? -9.552 -3.845 10.024 1.00 92.62 228 THR A CA 1
ATOM 1695 C C . THR A 1 228 ? -9.144 -4.947 9.044 1.00 92.62 228 THR A C 1
ATOM 1697 O O . THR A 1 228 ? -8.405 -4.670 8.101 1.00 92.62 228 THR A O 1
ATOM 1700 N N . LEU A 1 229 ? -9.681 -6.160 9.207 1.00 95.38 229 LEU A N 1
ATOM 1701 C CA . LEU A 1 229 ? -9.412 -7.308 8.339 1.00 95.38 229 LEU A CA 1
ATOM 1702 C C . LEU A 1 229 ? -9.805 -7.036 6.884 1.00 95.38 229 LEU A C 1
ATOM 1704 O O . LEU A 1 229 ? -9.010 -7.278 5.983 1.00 95.38 229 LEU A O 1
ATOM 1708 N N . VAL A 1 230 ? -10.997 -6.487 6.646 1.00 93.81 230 VAL A N 1
ATOM 1709 C CA . VAL A 1 230 ? -11.465 -6.106 5.304 1.00 93.81 230 VAL A CA 1
ATOM 1710 C C . VAL A 1 230 ? -10.557 -5.041 4.683 1.00 93.81 230 VAL A C 1
ATOM 1712 O O . VAL A 1 230 ? -10.297 -5.078 3.481 1.00 93.81 230 VAL A O 1
ATOM 1715 N N . GLY A 1 231 ? -10.055 -4.103 5.490 1.00 88.69 231 GLY A N 1
ATOM 1716 C CA . GLY A 1 231 ? -9.087 -3.101 5.052 1.00 88.69 231 GLY A CA 1
ATOM 1717 C C . GLY A 1 231 ? -7.774 -3.717 4.566 1.00 88.69 231 GLY A C 1
ATOM 1718 O O . GLY A 1 231 ? -7.306 -3.340 3.494 1.00 88.69 231 GLY A O 1
ATOM 1719 N N . LEU A 1 232 ? -7.223 -4.677 5.316 1.00 92.44 232 LEU A N 1
ATOM 1720 C CA . LEU A 1 232 ? -6.012 -5.417 4.935 1.00 92.44 232 LEU A CA 1
ATOM 1721 C C . LEU A 1 232 ? -6.258 -6.291 3.697 1.00 92.44 232 LEU A C 1
ATOM 1723 O O . LEU A 1 232 ? -5.524 -6.217 2.717 1.00 92.44 232 LEU A O 1
ATOM 1727 N N . ALA A 1 233 ? -7.350 -7.055 3.692 1.00 93.50 233 ALA A N 1
ATOM 1728 C CA . ALA A 1 233 ? -7.732 -7.926 2.586 1.00 93.50 233 ALA A CA 1
ATOM 1729 C C . ALA A 1 233 ? -7.907 -7.150 1.264 1.00 93.50 233 ALA A C 1
ATOM 1731 O O . ALA A 1 233 ? -7.476 -7.611 0.211 1.00 93.50 233 ALA A O 1
ATOM 1732 N N . ALA A 1 234 ? -8.482 -5.946 1.307 1.00 89.88 234 ALA A N 1
ATOM 1733 C CA . ALA A 1 234 ? -8.634 -5.084 0.132 1.00 89.88 234 ALA A CA 1
ATOM 1734 C C . ALA A 1 234 ? -7.328 -4.418 -0.346 1.00 89.88 234 ALA A C 1
ATOM 1736 O O . ALA A 1 234 ? -7.329 -3.804 -1.414 1.00 89.88 234 ALA A O 1
ATOM 1737 N N . ASP A 1 235 ? -6.252 -4.455 0.447 1.00 88.25 235 ASP A N 1
ATOM 1738 C CA . ASP A 1 235 ? -4.930 -3.946 0.049 1.00 88.25 235 ASP A CA 1
ATOM 1739 C C . ASP A 1 235 ? -4.110 -5.025 -0.673 1.00 88.25 235 ASP A C 1
ATOM 1741 O O . ASP A 1 235 ? -3.401 -4.719 -1.627 1.00 88.25 235 ASP A O 1
ATOM 1745 N N . HIS A 1 236 ? -4.272 -6.292 -0.274 1.00 91.06 236 HIS A N 1
ATOM 1746 C CA . HIS A 1 236 ? -3.627 -7.441 -0.924 1.00 91.06 236 HIS A CA 1
ATOM 1747 C C . HIS A 1 236 ? -4.458 -8.036 -2.076 1.00 91.06 236 HIS A C 1
ATOM 1749 O O . HIS A 1 236 ? -3.919 -8.715 -2.948 1.00 91.06 236 HIS A O 1
ATOM 1755 N N . GLY A 1 237 ? -5.774 -7.812 -2.079 1.00 90.06 237 GLY A N 1
ATOM 1756 C CA . GLY A 1 237 ? -6.708 -8.354 -3.061 1.00 90.06 237 GLY A CA 1
ATOM 1757 C C . GLY A 1 237 ? -7.108 -7.385 -4.174 1.00 90.06 237 GLY A C 1
ATOM 1758 O O . GLY A 1 237 ? -6.868 -6.181 -4.131 1.00 90.06 237 GLY A O 1
ATOM 1759 N N . SER A 1 238 ? -7.804 -7.923 -5.174 1.00 86.19 238 SER A N 1
ATOM 1760 C CA . SER A 1 238 ? -8.349 -7.153 -6.307 1.00 86.19 238 SER A CA 1
ATOM 1761 C C . SER A 1 238 ? -9.766 -6.606 -6.073 1.00 86.19 238 SER A C 1
ATOM 1763 O O . SER A 1 238 ? -10.269 -5.806 -6.865 1.00 86.19 238 SER A O 1
ATOM 1765 N N . ILE A 1 239 ? -10.420 -7.029 -4.986 1.00 89.06 239 ILE A N 1
ATOM 1766 C CA . ILE A 1 239 ? -11.801 -6.665 -4.651 1.00 89.06 239 ILE A CA 1
ATOM 1767 C C . ILE A 1 239 ? -11.815 -5.445 -3.711 1.00 89.06 239 ILE A C 1
ATOM 1769 O O . ILE A 1 239 ? -11.054 -5.406 -2.743 1.00 89.06 239 ILE A O 1
ATOM 1773 N N . PRO A 1 240 ? -12.696 -4.448 -3.934 1.00 85.12 240 PRO A N 1
ATOM 1774 C CA . PRO A 1 240 ? -12.846 -3.323 -3.016 1.00 85.12 240 PRO A CA 1
ATOM 1775 C C . PRO A 1 240 ? -13.425 -3.767 -1.666 1.00 85.12 240 PRO A C 1
ATOM 1777 O O . PRO A 1 240 ? -14.296 -4.630 -1.611 1.00 85.12 240 PRO A O 1
ATOM 1780 N N . SER A 1 241 ? -13.027 -3.098 -0.582 1.00 87.12 241 SER A N 1
ATOM 1781 C CA . SER A 1 241 ? -13.450 -3.409 0.795 1.00 87.12 241 SER A CA 1
ATOM 1782 C C . SER A 1 241 ? -14.963 -3.598 0.969 1.00 87.12 241 SER A C 1
ATOM 1784 O O . SER A 1 241 ? -15.391 -4.531 1.638 1.00 87.12 241 SER A O 1
ATOM 1786 N N . GLY A 1 242 ? -15.788 -2.765 0.327 1.00 86.44 242 GLY A N 1
ATOM 1787 C CA . GLY A 1 242 ? -17.253 -2.852 0.416 1.00 86.44 242 GLY A CA 1
ATOM 1788 C C . GLY A 1 242 ? -17.883 -4.090 -0.240 1.00 86.44 242 GLY A C 1
ATOM 1789 O O . GLY A 1 242 ? -19.057 -4.361 -0.004 1.00 86.44 242 GLY A O 1
ATOM 1790 N N . ALA A 1 243 ? -17.131 -4.831 -1.055 1.00 90.94 243 ALA A N 1
ATOM 1791 C CA . ALA A 1 243 ? -17.579 -6.070 -1.690 1.00 90.94 243 ALA A CA 1
ATOM 1792 C C . ALA A 1 243 ? -17.037 -7.334 -0.994 1.00 90.94 243 ALA A C 1
ATOM 1794 O O . ALA A 1 243 ? -17.424 -8.442 -1.365 1.00 90.94 243 ALA A O 1
ATOM 1795 N N . ILE A 1 244 ? -16.165 -7.188 0.010 1.00 93.62 244 ILE A N 1
ATOM 1796 C CA . ILE A 1 244 ? -15.630 -8.314 0.781 1.00 93.62 244 ILE A CA 1
ATOM 1797 C C . ILE A 1 244 ? -16.679 -8.763 1.805 1.00 93.62 244 ILE A C 1
ATOM 1799 O O . ILE A 1 244 ? -17.175 -7.974 2.609 1.00 93.62 244 ILE A O 1
ATOM 1803 N N . GLN A 1 245 ? -17.015 -10.048 1.771 1.00 95.75 245 GLN A N 1
ATOM 1804 C CA . GLN A 1 245 ? -17.979 -10.709 2.648 1.00 95.75 245 GLN A CA 1
ATOM 1805 C C . GLN A 1 245 ? -17.295 -11.847 3.422 1.00 95.75 245 GLN A C 1
ATOM 1807 O O . GLN A 1 245 ? -16.233 -12.312 3.007 1.00 95.75 245 GLN A O 1
ATOM 1812 N N . PRO A 1 246 ? -17.889 -12.364 4.515 1.00 96.56 246 PRO A N 1
ATOM 1813 C CA . PRO A 1 246 ? -17.329 -13.516 5.228 1.00 96.56 246 PRO A CA 1
ATOM 1814 C C . PRO A 1 246 ? -17.150 -14.749 4.335 1.00 96.56 246 PRO A C 1
ATOM 1816 O O . PRO A 1 246 ? -16.206 -15.504 4.511 1.00 96.56 246 PRO A O 1
ATOM 1819 N N . SER A 1 247 ? -18.011 -14.918 3.329 1.00 95.12 247 SER A N 1
ATOM 1820 C CA . SER A 1 247 ? -17.926 -15.993 2.335 1.00 95.12 247 SER A CA 1
ATOM 1821 C C . SER A 1 247 ? -16.913 -15.736 1.213 1.00 95.12 247 SER A C 1
ATOM 1823 O O . SER A 1 247 ? -16.765 -16.581 0.330 1.00 95.12 247 SER A O 1
ATOM 1825 N N . THR A 1 248 ? -16.234 -14.583 1.202 1.00 94.69 248 THR A N 1
ATOM 1826 C CA . THR A 1 248 ? -15.229 -14.268 0.186 1.00 94.69 248 THR A CA 1
ATOM 1827 C C . THR A 1 248 ? -14.043 -15.211 0.332 1.00 94.69 248 THR A C 1
ATOM 1829 O O . THR A 1 248 ? -13.426 -15.285 1.393 1.00 94.69 248 THR A O 1
ATOM 1832 N N . VAL A 1 249 ? -13.726 -15.934 -0.739 1.00 94.12 249 VAL A N 1
ATOM 1833 C CA . VAL A 1 249 ? -12.658 -16.938 -0.758 1.00 94.12 249 VAL A CA 1
ATOM 1834 C C . VAL A 1 249 ? -11.301 -16.243 -0.896 1.00 94.12 249 VAL A C 1
ATOM 1836 O O . VAL A 1 249 ? -11.169 -15.294 -1.671 1.00 94.12 249 VAL A O 1
ATOM 1839 N N . LEU A 1 250 ? -10.284 -16.701 -0.164 1.00 91.56 250 LEU A N 1
ATOM 1840 C CA . LEU A 1 250 ? -8.937 -16.115 -0.209 1.00 91.56 250 LEU A CA 1
ATOM 1841 C C . LEU A 1 250 ? -8.246 -16.389 -1.553 1.00 91.56 250 LEU A C 1
ATOM 1843 O O . LEU A 1 250 ? -7.779 -15.467 -2.223 1.00 91.56 250 LEU A O 1
ATOM 1847 N N . MET A 1 251 ? -8.254 -17.653 -1.980 1.00 85.12 251 MET A N 1
ATOM 1848 C CA . MET A 1 251 ? -7.702 -18.105 -3.257 1.00 85.12 251 MET A CA 1
ATOM 1849 C C . MET A 1 251 ? -8.814 -18.607 -4.173 1.00 85.12 251 MET A C 1
ATOM 1851 O O . MET A 1 251 ? -9.671 -19.388 -3.761 1.00 85.12 251 MET A O 1
ATOM 1855 N N . ALA A 1 252 ? -8.794 -18.209 -5.445 1.00 76.38 252 ALA A N 1
ATOM 1856 C CA . ALA A 1 252 ? -9.685 -18.825 -6.419 1.00 76.38 252 ALA A CA 1
ATOM 1857 C C . ALA A 1 252 ? -9.376 -20.335 -6.504 1.00 76.38 252 ALA A C 1
ATOM 1859 O O . ALA A 1 252 ? -8.198 -20.706 -6.553 1.00 76.38 252 ALA A O 1
ATOM 1860 N N . PRO A 1 253 ? -10.391 -21.221 -6.536 1.00 66.19 253 PRO A N 1
ATOM 1861 C CA . PRO A 1 253 ? -10.152 -22.652 -6.654 1.00 66.19 253 PRO A CA 1
ATOM 1862 C C . PRO A 1 253 ? -9.313 -22.909 -7.905 1.00 66.19 253 PRO A C 1
ATOM 1864 O O . PRO A 1 253 ? -9.730 -22.579 -9.020 1.00 66.19 253 PRO A O 1
ATOM 1867 N N . ARG A 1 254 ? -8.111 -23.477 -7.721 1.00 62.75 254 ARG A N 1
ATOM 1868 C CA . ARG A 1 254 ? -7.214 -23.834 -8.824 1.00 62.75 254 ARG A CA 1
ATOM 1869 C C . ARG A 1 254 ? -8.015 -24.734 -9.760 1.00 62.75 254 ARG A C 1
ATOM 1871 O O . ARG A 1 254 ? -8.349 -25.859 -9.384 1.00 62.75 254 ARG A O 1
ATOM 1878 N N . LYS A 1 255 ? -8.353 -24.249 -10.965 1.00 61.97 255 LYS A N 1
ATOM 1879 C CA . LYS A 1 255 ? -8.934 -25.101 -12.009 1.00 61.97 255 LYS A CA 1
ATOM 1880 C C . LYS A 1 255 ? -7.954 -26.252 -12.184 1.00 61.97 255 LYS A C 1
ATOM 1882 O O . LYS A 1 255 ? -6.862 -26.038 -12.705 1.00 61.97 255 LYS A O 1
ATOM 1887 N N . ARG A 1 256 ? -8.300 -27.452 -11.700 1.00 57.66 256 ARG A N 1
ATOM 1888 C CA . ARG A 1 256 ? -7.562 -28.661 -12.064 1.00 57.66 256 ARG A CA 1
ATOM 1889 C C . ARG A 1 256 ? -7.622 -28.697 -13.580 1.00 57.66 256 ARG A C 1
ATOM 1891 O O . ARG A 1 256 ? -8.700 -28.899 -14.136 1.00 57.66 256 ARG A O 1
ATOM 1898 N N . GLN A 1 257 ? -6.500 -28.415 -14.234 1.00 49.03 257 GLN A N 1
ATOM 1899 C CA . GLN A 1 257 ? -6.352 -28.728 -15.640 1.00 49.03 257 GLN A CA 1
ATOM 1900 C C . GLN A 1 257 ? -6.426 -30.250 -15.706 1.00 49.03 257 GLN A C 1
ATOM 1902 O O . GLN A 1 257 ? -5.466 -30.956 -15.411 1.00 49.03 257 GLN A O 1
ATOM 1907 N N . LEU A 1 258 ? -7.638 -30.748 -15.946 1.00 56.00 258 LEU A N 1
ATOM 1908 C CA . LEU A 1 258 ? -7.881 -32.114 -16.360 1.00 56.00 258 LEU A CA 1
ATOM 1909 C C . LEU A 1 258 ? -7.207 -32.240 -17.725 1.00 56.00 258 LEU A C 1
ATOM 1911 O O . LEU A 1 258 ? -7.806 -31.929 -18.749 1.00 56.00 258 LEU A O 1
ATOM 1915 N N . HIS A 1 259 ? -5.926 -32.602 -17.713 1.00 50.78 259 HIS A N 1
ATOM 1916 C CA . HIS A 1 259 ? -5.2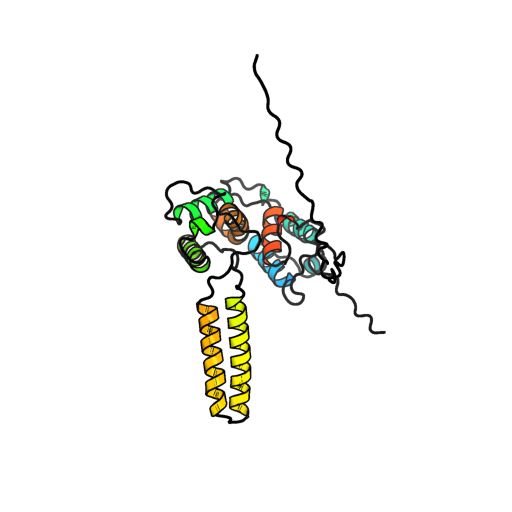67 -33.163 -18.878 1.00 50.78 259 HIS A CA 1
ATOM 1917 C C . HIS A 1 259 ? -5.951 -34.505 -19.148 1.00 50.78 259 HIS A C 1
ATOM 1919 O O . HIS A 1 259 ? -5.757 -35.463 -18.398 1.00 50.78 259 HIS A O 1
ATOM 1925 N N . ALA A 1 260 ? -6.834 -34.501 -20.144 1.00 53.34 260 ALA A N 1
ATOM 1926 C CA . ALA A 1 260 ? -7.306 -35.694 -20.832 1.00 53.34 260 ALA A CA 1
ATOM 1927 C C . ALA A 1 260 ? -6.330 -36.034 -21.963 1.00 53.34 260 ALA A C 1
ATOM 1929 O O . ALA A 1 260 ? -5.784 -35.076 -22.560 1.00 53.34 260 ALA A O 1
#